Protein AF-A0A8H4AM60-F1 (afdb_monomer_lite)

Sequence (208 aa):
MDSHCHDQFKQTFQNFKKYSYTQSSLEYLIQKTSIFLLNYFKKIYLSKGVGYQDTNFKSFHYHLAALDITVSTKQLPCGYSTKKIPSLINCDLCDTLLQNQYEAEVLICGHGYHIICYNAMEGRCKYCYDYYETGIKNNVKSFINRLEKGANILTEDDIDIDEDNENENNNNNNNNDDDEVENLNLVLSEKDKIEQEFTDKLVNVLNW

Foldseek 3Di:
DDPDPPPVVCVVPPPPPPDPDDPLRVVLVVLVVLLVVLVLVVLQVVCVPVKDFDPPDPATWIQRRSVRDIDGCVPAQQCCVFPQNADPAAQSQPRHGPPDPVQKDQDSSRHMHGPVRCVVVVNDDPRSVVVVVVVVVVVVVVVVVCVVVPDPPQDPVNDPPPPPVPPPPDDPDPDDPPPPPVCVVVSVVCSVVSVVSSVVSVVCVVVD

pLDDT: mean 77.43, std 18.05, range [34.84, 97.31]

Structure (mmCIF, N/CA/C/O backbone):
data_AF-A0A8H4AM60-F1
#
_entry.id   AF-A0A8H4AM60-F1
#
loop_
_atom_site.group_PDB
_atom_site.id
_atom_site.type_symbol
_atom_site.label_atom_id
_atom_site.label_alt_id
_atom_site.label_comp_id
_atom_site.label_asym_id
_atom_site.label_entity_id
_atom_site.label_seq_id
_atom_site.pdbx_PDB_ins_code
_atom_site.Cartn_x
_atom_site.Cartn_y
_atom_site.Cartn_z
_atom_site.occupancy
_atom_site.B_iso_or_equiv
_atom_site.auth_seq_id
_atom_site.auth_comp_id
_atom_site.auth_asym_id
_atom_site.auth_atom_id
_atom_site.pdbx_PDB_model_num
ATOM 1 N N . MET A 1 1 ? 34.752 55.202 -16.017 1.00 38.97 1 MET A N 1
ATOM 2 C CA . MET A 1 1 ? 33.771 54.156 -16.370 1.00 38.97 1 MET A CA 1
ATOM 3 C C . MET A 1 1 ? 34.463 52.833 -16.101 1.00 38.97 1 MET A C 1
ATOM 5 O O . MET A 1 1 ? 35.057 52.276 -17.011 1.00 38.97 1 MET A O 1
ATOM 9 N N . ASP A 1 2 ? 34.456 52.389 -14.845 1.00 40.28 2 ASP A N 1
ATOM 10 C CA . ASP A 1 2 ? 35.127 51.151 -14.439 1.00 40.28 2 ASP A CA 1
ATOM 11 C C . ASP A 1 2 ? 34.082 50.047 -14.318 1.00 40.28 2 ASP A C 1
ATOM 13 O O . ASP A 1 2 ? 33.339 49.952 -13.346 1.00 40.28 2 ASP A O 1
ATOM 17 N N . SER A 1 3 ? 33.991 49.247 -15.375 1.00 48.34 3 SER A N 1
ATOM 18 C CA . SER A 1 3 ? 33.124 48.077 -15.472 1.00 48.34 3 SER A CA 1
ATOM 19 C C . SER A 1 3 ? 33.971 46.818 -15.305 1.00 48.34 3 SER A C 1
ATOM 21 O O . SER A 1 3 ? 34.248 46.107 -16.268 1.00 48.34 3 SER A O 1
ATOM 23 N N . HIS A 1 4 ? 34.385 46.532 -14.075 1.00 53.78 4 HIS A N 1
ATOM 24 C CA . HIS A 1 4 ? 34.767 45.172 -13.705 1.00 53.78 4 HIS A CA 1
ATOM 25 C C . HIS A 1 4 ? 34.483 44.941 -12.219 1.00 53.78 4 HIS A C 1
ATOM 27 O O . HIS A 1 4 ? 35.372 44.936 -11.374 1.00 53.78 4 HIS A O 1
ATOM 33 N N . CYS A 1 5 ? 33.203 44.754 -11.888 1.00 53.50 5 CYS A N 1
ATOM 34 C CA . CYS A 1 5 ? 32.826 44.168 -10.607 1.00 53.50 5 CYS A CA 1
ATOM 35 C C . CYS A 1 5 ? 33.224 42.686 -10.657 1.00 53.50 5 CYS A C 1
ATOM 37 O O . CYS A 1 5 ? 32.544 41.854 -11.257 1.00 53.50 5 CYS A O 1
ATOM 39 N N . HIS A 1 6 ? 34.416 42.392 -10.147 1.00 59.22 6 HIS A N 1
ATOM 40 C CA . HIS A 1 6 ? 34.923 41.041 -9.970 1.00 59.22 6 HIS A CA 1
ATOM 41 C C . HIS A 1 6 ? 34.222 40.456 -8.737 1.00 59.22 6 HIS A C 1
ATOM 43 O O . HIS A 1 6 ? 34.507 40.853 -7.609 1.00 59.22 6 HIS A O 1
ATOM 49 N N . ASP A 1 7 ? 33.243 39.577 -8.955 1.00 71.44 7 ASP A N 1
ATOM 50 C CA . ASP A 1 7 ? 32.408 39.022 -7.888 1.00 71.44 7 ASP A CA 1
ATOM 51 C C . ASP A 1 7 ? 33.183 37.958 -7.094 1.00 71.44 7 ASP A C 1
ATOM 53 O O . ASP A 1 7 ? 33.227 36.772 -7.435 1.00 71.44 7 ASP A O 1
ATOM 57 N N . GLN A 1 8 ? 33.866 38.426 -6.051 1.00 70.25 8 GLN A N 1
ATOM 58 C CA . GLN A 1 8 ? 34.764 37.649 -5.200 1.00 70.25 8 GLN A CA 1
ATOM 59 C C . GLN A 1 8 ? 34.044 36.483 -4.503 1.00 70.25 8 GLN A C 1
ATOM 61 O O . GLN A 1 8 ? 34.645 35.431 -4.297 1.00 70.25 8 GLN A O 1
ATOM 66 N N . PHE A 1 9 ? 32.737 36.621 -4.248 1.00 69.00 9 PHE A N 1
ATOM 67 C CA . PHE A 1 9 ? 31.889 35.561 -3.705 1.00 69.00 9 PHE A CA 1
ATOM 68 C C . PHE A 1 9 ? 31.827 34.359 -4.655 1.00 69.00 9 PHE A C 1
ATOM 70 O O . PHE A 1 9 ? 32.066 33.220 -4.255 1.00 69.00 9 PHE A O 1
ATOM 77 N N . LYS A 1 10 ? 31.593 34.605 -5.949 1.00 67.38 10 LYS A N 1
ATOM 78 C CA . LYS A 1 10 ? 31.498 33.546 -6.961 1.00 67.38 10 LYS A CA 1
ATOM 79 C C . LYS A 1 10 ? 32.805 32.764 -7.092 1.00 67.38 10 LYS A C 1
ATOM 81 O O . LYS A 1 10 ? 32.764 31.549 -7.242 1.00 67.38 10 LYS A O 1
ATOM 86 N N . GLN A 1 11 ? 33.951 33.432 -6.969 1.00 67.25 11 GLN A N 1
ATOM 87 C CA . GLN A 1 11 ? 35.267 32.791 -7.062 1.00 67.25 11 GLN A CA 1
ATOM 88 C C . GLN A 1 11 ? 35.615 31.943 -5.833 1.00 67.25 11 GLN A C 1
ATOM 90 O O . GLN A 1 11 ? 36.263 30.913 -5.982 1.00 67.25 11 GLN A O 1
ATOM 95 N N . THR A 1 12 ? 35.165 32.326 -4.633 1.00 70.19 12 THR A N 1
ATOM 96 C CA . THR A 1 12 ? 35.404 31.542 -3.407 1.00 70.19 12 THR A CA 1
ATOM 97 C C . THR A 1 12 ? 34.643 30.213 -3.402 1.00 70.19 12 THR A C 1
ATOM 99 O O . THR A 1 12 ? 35.147 29.226 -2.871 1.00 70.19 12 THR A O 1
ATOM 102 N N . PHE A 1 13 ? 33.453 30.163 -4.013 1.00 65.75 13 PHE A N 1
ATOM 103 C CA . PHE A 1 13 ? 32.609 28.959 -4.044 1.00 65.75 13 PHE A CA 1
ATOM 104 C C . PHE A 1 13 ? 32.638 28.200 -5.380 1.00 65.75 13 PHE A C 1
ATOM 106 O O . PHE A 1 13 ? 32.211 27.045 -5.430 1.00 65.75 13 PHE A O 1
ATOM 113 N N . GLN A 1 14 ? 33.177 28.790 -6.455 1.00 61.91 14 GLN A N 1
ATOM 114 C CA . GLN A 1 14 ? 33.513 28.072 -7.687 1.00 61.91 14 GLN A CA 1
ATOM 115 C C . GLN A 1 14 ? 34.757 27.209 -7.470 1.00 61.91 14 GLN A C 1
ATOM 117 O O . GLN A 1 14 ? 35.840 27.466 -7.988 1.00 61.91 14 GLN A O 1
ATOM 122 N N . ASN A 1 15 ? 34.583 26.111 -6.741 1.00 61.28 15 ASN A N 1
ATOM 123 C CA . ASN A 1 15 ? 35.465 24.973 -6.901 1.00 61.28 15 ASN A CA 1
ATOM 124 C C . ASN A 1 15 ? 35.256 24.439 -8.322 1.00 61.28 15 ASN A C 1
ATOM 126 O O . ASN A 1 15 ? 34.323 23.675 -8.570 1.00 61.28 15 ASN A O 1
ATOM 130 N N . PHE A 1 16 ? 36.121 24.830 -9.261 1.00 59.22 16 PHE A N 1
ATOM 131 C CA . PHE A 1 16 ? 36.243 24.191 -10.572 1.00 59.22 16 PHE A CA 1
ATOM 132 C C . PHE A 1 16 ? 36.838 22.786 -10.398 1.00 59.22 16 PHE A C 1
ATOM 134 O O . PHE A 1 16 ? 37.911 22.473 -10.912 1.00 59.22 16 PHE A O 1
ATOM 141 N N . LYS A 1 17 ? 36.168 21.917 -9.632 1.00 62.81 17 LYS A N 1
ATOM 142 C CA . LYS A 1 17 ? 36.452 20.489 -9.682 1.00 62.81 17 LYS A CA 1
ATOM 143 C C . LYS A 1 17 ? 36.062 20.054 -11.085 1.00 62.81 17 LYS A C 1
ATOM 145 O O . LYS A 1 17 ? 34.891 20.109 -11.454 1.00 62.81 17 LYS A O 1
ATOM 150 N N . LYS A 1 18 ? 37.066 19.703 -11.888 1.00 65.88 18 LYS A N 1
ATOM 151 C CA . LYS A 1 18 ? 36.858 19.099 -13.199 1.00 65.88 18 LYS A CA 1
ATOM 152 C C . LYS A 1 18 ? 35.961 17.886 -12.970 1.00 65.88 18 LYS A C 1
ATOM 154 O O . LYS A 1 18 ? 36.343 16.988 -12.226 1.00 65.88 18 LYS A O 1
ATOM 159 N N . TYR A 1 19 ? 34.748 17.927 -13.514 1.00 70.06 19 TYR A N 1
ATOM 160 C CA . TYR A 1 19 ? 33.802 16.830 -13.376 1.00 70.06 19 TYR A CA 1
ATOM 161 C C . TYR A 1 19 ? 34.476 15.556 -13.894 1.00 70.06 19 TYR A C 1
ATOM 163 O O . TYR A 1 19 ? 34.998 15.554 -15.010 1.00 70.06 19 TYR A O 1
ATOM 171 N N . SER A 1 20 ? 34.552 14.521 -13.055 1.00 76.19 20 SER A N 1
ATOM 172 C CA . SER A 1 20 ? 35.412 13.356 -13.309 1.00 76.19 20 SER A CA 1
ATOM 173 C C . SER A 1 20 ? 34.972 12.527 -14.518 1.00 76.19 20 SER A C 1
ATOM 175 O O . SER A 1 20 ? 35.762 11.749 -15.046 1.00 76.19 20 SER A O 1
ATOM 177 N N . TYR A 1 21 ? 33.734 12.708 -14.983 1.00 78.69 21 TYR A N 1
ATOM 178 C CA . TYR A 1 21 ? 33.174 11.956 -16.097 1.00 78.69 21 TYR A CA 1
ATOM 179 C C . TYR A 1 21 ? 33.261 12.726 -17.410 1.00 78.69 21 TYR A C 1
ATOM 181 O O . TYR A 1 21 ? 32.952 13.916 -17.498 1.00 78.69 21 TYR A O 1
ATOM 189 N N . THR A 1 22 ? 33.630 12.002 -18.463 1.00 84.62 22 THR A N 1
ATOM 190 C CA . THR A 1 22 ? 33.477 12.488 -19.835 1.00 84.62 22 THR A CA 1
ATOM 191 C C . THR A 1 22 ? 32.015 12.382 -20.275 1.00 84.62 22 THR A C 1
ATOM 193 O O . THR A 1 22 ? 31.242 11.619 -19.696 1.00 84.62 22 THR A O 1
ATOM 196 N N . GLN A 1 23 ? 31.644 13.096 -21.339 1.00 83.56 23 GLN A N 1
ATOM 197 C CA . GLN A 1 23 ? 30.322 12.973 -21.964 1.00 83.56 23 GLN A CA 1
ATOM 198 C C . GLN A 1 23 ? 29.991 11.511 -22.319 1.00 83.56 23 GLN A C 1
ATOM 200 O O . GLN A 1 23 ? 28.917 11.021 -21.989 1.00 83.56 23 GLN A O 1
ATOM 205 N N . SER A 1 24 ? 30.945 10.782 -22.904 1.00 82.44 24 SER A N 1
ATOM 206 C CA . SER A 1 24 ? 30.770 9.366 -23.248 1.00 82.44 24 SER A CA 1
ATOM 207 C C . SER A 1 24 ? 30.555 8.480 -22.019 1.00 82.44 24 SER A C 1
ATOM 209 O O . SER A 1 24 ? 29.767 7.539 -22.071 1.00 82.44 24 SER A O 1
ATOM 211 N N . SER A 1 25 ? 31.241 8.777 -20.912 1.00 84.44 25 SER A N 1
ATOM 212 C CA . SER A 1 25 ? 31.072 8.064 -19.640 1.00 84.44 25 SER A CA 1
ATOM 213 C C . SER A 1 25 ? 29.690 8.321 -19.037 1.00 84.44 25 SER A C 1
ATOM 215 O O . SER A 1 25 ? 29.055 7.396 -18.541 1.00 84.44 25 SER A O 1
ATOM 217 N N . LEU A 1 26 ? 29.206 9.563 -19.118 1.00 86.94 26 LEU A N 1
ATOM 218 C CA . LEU A 1 26 ? 27.854 9.926 -18.698 1.00 86.94 26 LEU A CA 1
ATOM 219 C C . LEU A 1 26 ? 26.786 9.215 -19.528 1.00 86.94 26 LEU A C 1
ATOM 221 O O . LEU A 1 26 ? 25.867 8.640 -18.958 1.00 86.94 26 LEU A O 1
ATOM 225 N N . GLU A 1 27 ? 26.915 9.216 -20.855 1.00 87.88 27 GLU A N 1
ATOM 226 C CA . GLU A 1 27 ? 25.988 8.519 -21.757 1.00 87.88 27 GLU A CA 1
ATOM 227 C C . GLU A 1 27 ? 25.889 7.031 -21.425 1.00 87.88 27 GLU A C 1
ATOM 229 O O . GLU A 1 27 ? 24.789 6.496 -21.298 1.00 87.88 27 GLU A O 1
ATOM 234 N N . TYR A 1 28 ? 27.034 6.384 -21.206 1.00 87.12 28 TYR A N 1
ATOM 235 C CA . TYR A 1 28 ? 27.090 4.989 -20.782 1.00 87.12 28 TYR A CA 1
ATOM 236 C C . TYR A 1 28 ? 26.361 4.761 -19.448 1.00 87.12 28 TYR A C 1
ATOM 238 O O . TYR A 1 28 ? 25.537 3.852 -19.341 1.00 87.12 28 TYR A O 1
ATOM 246 N N . LEU A 1 29 ? 26.617 5.596 -18.433 1.00 88.75 29 LEU A N 1
ATOM 247 C CA . LEU A 1 29 ? 25.958 5.478 -17.128 1.00 88.75 29 LEU A CA 1
ATOM 248 C C . LEU A 1 29 ? 24.446 5.698 -17.231 1.00 88.75 29 LEU A C 1
ATOM 250 O O . LEU A 1 29 ? 23.678 4.969 -16.600 1.00 88.75 29 LEU A O 1
ATOM 254 N N . ILE A 1 30 ? 24.011 6.661 -18.046 1.00 90.06 30 ILE A N 1
ATOM 255 C CA . ILE A 1 30 ? 22.595 6.936 -18.307 1.00 90.06 30 ILE A CA 1
ATOM 256 C C . ILE A 1 30 ? 21.936 5.717 -18.950 1.00 90.06 30 ILE A C 1
ATOM 258 O O . ILE A 1 30 ? 20.897 5.268 -18.463 1.00 90.06 30 ILE A O 1
ATOM 262 N N . GLN A 1 31 ? 22.536 5.147 -19.998 1.00 89.25 31 GLN A N 1
ATOM 263 C CA . GLN A 1 31 ? 21.998 3.964 -20.676 1.00 89.25 31 GLN A CA 1
ATOM 264 C C . GLN A 1 31 ? 21.919 2.774 -19.717 1.00 89.25 31 GLN A C 1
ATOM 266 O O . GLN A 1 31 ? 20.854 2.177 -19.559 1.00 89.25 31 GLN A O 1
ATOM 271 N N . LYS A 1 32 ? 23.001 2.484 -18.989 1.00 89.69 32 LYS A N 1
ATOM 272 C CA . LYS A 1 32 ? 23.054 1.381 -18.022 1.00 89.69 32 LYS A CA 1
ATOM 273 C C . LYS A 1 32 ? 22.009 1.530 -16.912 1.00 89.69 32 LYS A C 1
ATOM 275 O O . LYS A 1 32 ? 21.291 0.579 -16.603 1.00 89.69 32 LYS A O 1
ATOM 280 N N . THR A 1 33 ? 21.872 2.733 -16.358 1.00 92.69 33 THR A N 1
ATOM 281 C CA . THR A 1 33 ? 20.851 3.039 -15.343 1.00 92.69 33 THR A CA 1
ATOM 282 C C . THR A 1 33 ? 19.445 2.899 -15.919 1.00 92.69 33 THR A C 1
ATOM 284 O O . THR A 1 33 ? 18.567 2.327 -15.278 1.00 92.69 33 THR A O 1
ATOM 287 N N . SER A 1 34 ? 19.227 3.351 -17.154 1.00 92.56 34 SER A N 1
ATOM 288 C CA . SER A 1 34 ? 17.927 3.238 -17.818 1.00 92.56 34 SER A CA 1
ATOM 289 C C . SER A 1 34 ? 17.536 1.777 -18.045 1.00 92.56 34 SER A C 1
ATOM 291 O O . SER A 1 34 ? 16.415 1.390 -17.734 1.00 92.56 34 SER A O 1
ATOM 293 N N . ILE A 1 35 ? 18.467 0.938 -18.507 1.00 90.94 35 ILE A N 1
ATOM 294 C CA . ILE A 1 35 ? 18.269 -0.511 -18.661 1.00 90.94 35 ILE A CA 1
ATOM 295 C C . ILE A 1 35 ? 17.890 -1.158 -17.323 1.00 90.94 35 ILE A C 1
ATOM 297 O O . ILE A 1 35 ? 16.960 -1.969 -17.279 1.00 90.94 35 ILE A O 1
ATOM 301 N N . PHE A 1 36 ? 18.590 -0.805 -16.239 1.00 93.31 36 PHE A N 1
ATOM 302 C CA . PHE A 1 36 ? 18.275 -1.285 -14.894 1.00 93.31 36 PHE A CA 1
ATOM 303 C C . PHE A 1 36 ? 16.850 -0.898 -14.478 1.00 93.31 36 PHE A C 1
ATOM 305 O O . PHE A 1 36 ? 16.067 -1.772 -14.103 1.00 93.31 36 PHE A O 1
ATOM 312 N N . LEU A 1 37 ? 16.490 0.383 -14.606 1.00 93.62 37 LEU A N 1
ATOM 313 C CA . LEU A 1 37 ? 15.162 0.884 -14.246 1.00 93.62 37 LEU A CA 1
ATOM 314 C C . LEU A 1 37 ? 14.063 0.210 -15.074 1.00 93.62 37 LEU A C 1
ATOM 316 O O . LEU A 1 37 ? 13.060 -0.227 -14.515 1.00 93.62 37 LEU A O 1
ATOM 320 N N . LEU A 1 38 ? 14.266 0.061 -16.386 1.00 92.12 38 LEU A N 1
ATOM 321 C CA . LEU A 1 38 ? 13.324 -0.624 -17.271 1.00 92.12 38 LEU A CA 1
ATOM 322 C C . LEU A 1 38 ? 13.098 -2.075 -16.831 1.00 92.12 38 LEU A C 1
ATOM 324 O O . LEU A 1 38 ? 11.957 -2.503 -16.679 1.00 92.12 38 LEU A O 1
ATOM 328 N N . ASN A 1 39 ? 14.166 -2.829 -16.562 1.00 89.94 39 ASN A N 1
ATOM 329 C CA . ASN A 1 39 ? 14.043 -4.193 -16.044 1.00 89.94 39 ASN A CA 1
ATOM 330 C C . ASN A 1 39 ? 13.289 -4.245 -14.712 1.00 89.94 39 ASN A C 1
ATOM 332 O O . ASN A 1 39 ? 12.428 -5.103 -14.517 1.00 89.94 39 ASN A O 1
ATOM 336 N N . TYR A 1 40 ? 13.628 -3.336 -13.801 1.00 90.25 40 TYR A N 1
ATOM 337 C CA . TYR A 1 40 ? 13.052 -3.283 -12.468 1.00 90.25 40 TYR A CA 1
ATOM 338 C C . TYR A 1 40 ? 11.545 -2.996 -12.518 1.00 90.25 40 TYR A C 1
ATOM 340 O O . TYR A 1 40 ? 10.750 -3.754 -11.963 1.00 90.25 40 TYR A O 1
ATOM 348 N N . PHE A 1 41 ? 11.125 -1.972 -13.265 1.00 90.44 41 PHE A N 1
ATOM 349 C CA . PHE A 1 41 ? 9.707 -1.651 -13.428 1.00 90.44 41 PHE A CA 1
ATOM 350 C C . PHE A 1 41 ? 8.943 -2.715 -14.217 1.00 90.44 41 PHE A C 1
ATOM 352 O O . PHE A 1 41 ? 7.800 -3.009 -13.871 1.00 90.44 41 PHE A O 1
ATOM 359 N N . LYS A 1 42 ? 9.574 -3.366 -15.204 1.00 89.38 42 LYS A N 1
ATOM 360 C CA . LYS A 1 42 ? 8.981 -4.528 -15.878 1.00 89.38 42 LYS A CA 1
ATOM 361 C C . LYS A 1 42 ? 8.693 -5.657 -14.892 1.00 89.38 42 LYS A C 1
ATOM 363 O O . LYS A 1 42 ? 7.609 -6.233 -14.931 1.00 89.38 42 LYS A O 1
ATOM 368 N N . LYS A 1 43 ? 9.638 -5.965 -13.995 1.00 90.06 43 LYS A N 1
ATOM 369 C CA . LYS A 1 43 ? 9.442 -6.975 -12.944 1.00 90.06 43 LYS A CA 1
ATOM 370 C C . LYS A 1 43 ? 8.265 -6.594 -12.043 1.00 90.06 43 LYS A C 1
ATOM 372 O O . LYS A 1 43 ? 7.386 -7.420 -11.835 1.00 90.06 43 LYS A O 1
ATOM 377 N N . ILE A 1 44 ? 8.197 -5.338 -11.593 1.00 89.12 44 ILE A N 1
ATOM 378 C CA . ILE A 1 44 ? 7.067 -4.827 -10.797 1.00 89.12 44 ILE A CA 1
ATOM 379 C C . ILE A 1 44 ? 5.735 -5.020 -11.525 1.00 89.12 44 ILE A C 1
ATOM 381 O O . ILE A 1 44 ? 4.783 -5.532 -10.938 1.00 89.12 44 ILE A O 1
ATOM 385 N N . TYR A 1 45 ? 5.673 -4.638 -12.799 1.00 87.31 45 TYR A N 1
ATOM 386 C CA . TYR A 1 45 ? 4.457 -4.730 -13.597 1.00 87.31 45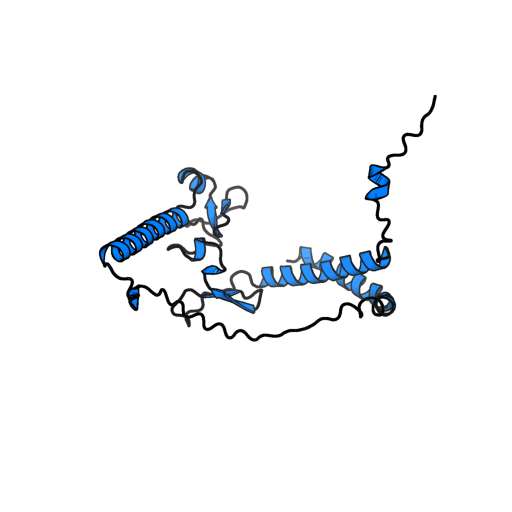 TYR A CA 1
ATOM 387 C C . TYR A 1 45 ? 3.986 -6.179 -13.782 1.00 87.31 45 TYR A C 1
ATOM 389 O O . TYR A 1 45 ? 2.822 -6.486 -13.530 1.00 87.31 45 TYR A O 1
ATOM 397 N N . LEU A 1 46 ? 4.897 -7.088 -14.147 1.00 88.06 46 LEU A N 1
ATOM 398 C CA . LEU A 1 46 ? 4.585 -8.510 -14.326 1.00 88.06 46 LEU A CA 1
ATOM 399 C C . LEU A 1 46 ? 4.201 -9.208 -13.012 1.00 88.06 46 LEU A C 1
ATOM 401 O O . LEU A 1 46 ? 3.449 -10.177 -13.032 1.00 88.06 46 LEU A O 1
ATOM 405 N N . SER A 1 47 ? 4.684 -8.715 -11.870 1.00 87.88 47 SER A N 1
ATOM 406 C CA . SER A 1 47 ? 4.343 -9.228 -10.538 1.00 87.88 47 SER A CA 1
ATOM 407 C C . SER A 1 47 ? 3.045 -8.642 -9.957 1.00 87.88 47 SER A C 1
ATOM 409 O O . SER A 1 47 ? 2.719 -8.908 -8.796 1.00 87.88 47 SER A O 1
ATOM 411 N N . LYS A 1 48 ? 2.284 -7.844 -10.720 1.00 82.12 48 LYS A N 1
ATOM 412 C CA . LYS A 1 48 ? 1.025 -7.248 -10.251 1.00 82.12 48 LYS A CA 1
ATOM 413 C C . LYS A 1 48 ? 0.029 -8.332 -9.824 1.00 82.12 48 LYS A C 1
ATOM 415 O O . LYS A 1 48 ? -0.295 -9.232 -10.589 1.00 82.12 48 LYS A O 1
ATOM 420 N N . GLY A 1 49 ? -0.478 -8.222 -8.595 1.00 78.50 49 GLY A N 1
ATOM 421 C CA . GLY A 1 49 ? -1.443 -9.173 -8.028 1.00 78.50 49 GLY A CA 1
ATOM 422 C C . GLY A 1 49 ? -0.854 -10.524 -7.601 1.00 78.50 49 GLY A C 1
ATOM 423 O O . GLY A 1 49 ? -1.610 -11.384 -7.169 1.00 78.50 49 GLY A O 1
ATOM 424 N N . VAL A 1 50 ? 0.468 -10.712 -7.703 1.00 83.81 50 VAL A N 1
ATOM 425 C CA . VAL A 1 50 ? 1.158 -11.948 -7.284 1.00 83.81 50 VAL A CA 1
ATOM 426 C C . VAL A 1 50 ? 1.559 -11.907 -5.805 1.00 83.81 50 VAL A C 1
ATOM 428 O O . VAL A 1 50 ? 1.733 -12.949 -5.179 1.00 83.81 50 VAL A O 1
ATOM 431 N N . GLY A 1 51 ? 1.701 -10.708 -5.231 1.00 82.75 51 GLY A N 1
ATOM 432 C CA . GLY A 1 51 ? 1.962 -10.551 -3.801 1.00 82.75 51 GLY A CA 1
ATOM 433 C C . GLY A 1 51 ? 0.822 -11.116 -2.954 1.00 82.75 51 GLY A C 1
ATOM 434 O O . GLY A 1 51 ? -0.348 -11.010 -3.322 1.00 82.75 51 GLY A O 1
ATOM 435 N N . TYR A 1 52 ? 1.169 -11.710 -1.818 1.00 83.12 52 TYR A N 1
ATOM 436 C CA . TYR A 1 52 ? 0.212 -12.359 -0.928 1.00 83.12 52 TYR A CA 1
ATOM 437 C C . TYR A 1 52 ? 0.537 -12.066 0.535 1.00 83.12 52 TYR A C 1
ATOM 439 O O . TYR A 1 52 ? 1.674 -11.749 0.889 1.00 83.12 52 TYR A O 1
ATOM 447 N N . GLN A 1 53 ? -0.483 -12.169 1.383 1.00 83.44 53 GLN A N 1
ATOM 448 C CA . GLN A 1 53 ? -0.297 -12.143 2.825 1.00 83.44 53 GLN A CA 1
ATOM 449 C C . GLN A 1 53 ? 0.264 -13.495 3.276 1.00 83.44 53 GLN A C 1
ATOM 451 O O . GLN A 1 53 ? -0.348 -14.534 3.024 1.00 83.44 53 GLN A O 1
ATOM 456 N N . ASP A 1 54 ? 1.413 -13.483 3.942 1.00 78.88 54 ASP A N 1
ATOM 457 C CA . ASP A 1 54 ? 2.007 -14.684 4.516 1.00 78.88 54 ASP A CA 1
ATOM 458 C C . ASP A 1 54 ? 1.256 -15.066 5.799 1.00 78.88 54 ASP A C 1
ATOM 460 O O . ASP A 1 54 ? 1.207 -14.306 6.768 1.00 78.88 54 ASP A O 1
ATOM 464 N N . THR A 1 55 ? 0.638 -16.246 5.794 1.00 73.88 55 THR A N 1
ATOM 465 C CA . THR A 1 55 ? -0.152 -16.765 6.918 1.00 73.88 55 THR A CA 1
ATOM 466 C C . THR A 1 55 ? 0.685 -17.516 7.952 1.00 73.88 55 THR A C 1
ATOM 468 O O . THR A 1 55 ? 0.134 -17.982 8.946 1.00 73.88 55 THR A O 1
ATOM 471 N N . ASN A 1 56 ? 1.991 -17.686 7.722 1.00 71.06 56 ASN A N 1
ATOM 472 C CA . ASN A 1 56 ? 2.871 -18.400 8.649 1.00 71.06 56 ASN A CA 1
ATOM 473 C C . ASN A 1 56 ? 3.229 -17.570 9.891 1.00 71.06 56 ASN A C 1
ATOM 475 O O . ASN A 1 56 ? 3.631 -18.131 10.910 1.00 71.06 56 ASN A O 1
ATOM 479 N N . PHE A 1 57 ? 3.060 -16.249 9.830 1.00 60.97 57 PHE A N 1
ATOM 480 C CA . PHE A 1 57 ? 3.297 -15.346 10.950 1.00 60.97 57 PHE A CA 1
ATOM 481 C C . PHE A 1 57 ? 1.995 -15.081 11.718 1.00 60.97 57 PHE A C 1
ATOM 483 O O . PHE A 1 57 ? 0.927 -14.927 11.126 1.00 60.97 57 PHE A O 1
ATOM 490 N N . LYS A 1 58 ? 2.076 -14.997 13.057 1.00 57.97 58 LYS A N 1
ATOM 491 C CA . LYS A 1 58 ? 0.945 -14.535 13.893 1.00 57.97 58 LYS A CA 1
ATOM 492 C C . LYS A 1 58 ? 0.562 -13.083 13.575 1.00 57.97 58 LYS A C 1
ATOM 494 O O . LYS A 1 58 ? -0.592 -12.707 13.763 1.00 57.97 58 LYS A O 1
ATOM 499 N N . SER A 1 59 ? 1.528 -12.295 13.106 1.00 64.38 59 SER A N 1
ATOM 500 C CA . SER A 1 59 ? 1.380 -10.916 12.650 1.00 64.38 59 SER A CA 1
ATOM 501 C C . SER A 1 59 ? 1.244 -10.841 11.124 1.00 64.38 59 SER A C 1
ATOM 503 O O . SER A 1 59 ? 1.693 -11.717 10.386 1.00 64.38 59 SER A O 1
ATOM 505 N N . PHE A 1 60 ? 0.607 -9.775 10.639 1.00 75.12 60 PHE A N 1
ATOM 506 C CA . PHE A 1 60 ? 0.338 -9.548 9.219 1.00 75.12 60 PHE A CA 1
ATOM 507 C C . PHE A 1 60 ? 1.645 -9.281 8.442 1.00 75.12 60 PHE A C 1
ATOM 509 O O . PHE A 1 60 ? 2.145 -8.157 8.426 1.00 75.12 60 PHE A O 1
ATOM 516 N N . HIS A 1 61 ? 2.192 -10.309 7.792 1.00 87.38 61 HIS A N 1
ATOM 517 C CA . HIS A 1 61 ? 3.338 -10.208 6.883 1.00 87.38 61 HIS A CA 1
ATOM 518 C C . HIS A 1 61 ? 2.891 -10.298 5.422 1.00 87.38 61 HIS A C 1
ATOM 520 O O . HIS A 1 61 ? 1.902 -10.960 5.108 1.00 87.38 61 HIS A O 1
ATOM 526 N N . TYR A 1 62 ? 3.617 -9.642 4.518 1.00 88.19 62 TYR A N 1
ATOM 527 C CA . TYR A 1 62 ? 3.305 -9.612 3.089 1.00 88.19 62 TYR A CA 1
ATOM 528 C C . TYR A 1 62 ? 4.537 -9.916 2.247 1.00 88.19 62 TYR A C 1
ATOM 530 O O . TYR A 1 62 ? 5.584 -9.290 2.410 1.00 88.19 62 TYR A O 1
ATOM 538 N N . HIS A 1 63 ? 4.387 -10.843 1.304 1.00 90.69 63 HIS A N 1
ATOM 539 C CA . HIS A 1 63 ? 5.410 -11.151 0.318 1.00 90.69 63 HIS A CA 1
ATOM 540 C C . HIS A 1 63 ? 5.285 -10.224 -0.900 1.00 90.69 63 HIS A C 1
ATOM 542 O O . HIS A 1 63 ? 4.278 -10.225 -1.616 1.00 90.69 63 HIS A O 1
ATOM 548 N N . LEU A 1 64 ? 6.331 -9.441 -1.156 1.00 90.12 64 LEU A N 1
ATOM 549 C CA . LEU A 1 64 ? 6.441 -8.524 -2.285 1.00 90.12 64 LEU A CA 1
ATOM 550 C C . LEU A 1 64 ? 7.138 -9.226 -3.458 1.00 90.12 64 LEU A C 1
ATOM 552 O O . LEU A 1 64 ? 8.346 -9.098 -3.635 1.00 90.12 64 LEU A O 1
ATOM 556 N N . ALA A 1 65 ? 6.370 -9.924 -4.299 1.00 88.25 65 ALA A N 1
ATOM 557 C CA . ALA A 1 65 ? 6.889 -10.757 -5.397 1.00 88.25 65 ALA A CA 1
ATOM 558 C C . ALA A 1 65 ? 7.865 -10.038 -6.355 1.00 88.25 65 ALA A C 1
ATOM 560 O O . ALA A 1 65 ? 8.824 -10.627 -6.852 1.00 88.25 65 ALA A O 1
ATOM 561 N N . ALA A 1 66 ? 7.662 -8.739 -6.597 1.00 87.81 66 ALA A N 1
ATOM 562 C CA . ALA A 1 66 ? 8.564 -7.949 -7.436 1.00 87.81 66 ALA A CA 1
ATOM 563 C C . ALA A 1 66 ? 9.965 -7.788 -6.821 1.00 87.81 66 ALA A C 1
ATOM 565 O O . ALA A 1 66 ? 10.960 -7.684 -7.536 1.00 87.81 66 ALA A O 1
ATOM 566 N N . LEU A 1 67 ? 10.049 -7.771 -5.495 1.00 88.69 67 LEU A N 1
ATOM 567 C CA . LEU A 1 67 ? 11.281 -7.569 -4.739 1.00 88.69 67 LEU A CA 1
ATOM 568 C C . LEU A 1 67 ? 11.839 -8.874 -4.177 1.00 88.69 67 LEU A C 1
ATOM 570 O O . LEU A 1 67 ? 13.016 -8.911 -3.847 1.00 88.69 67 LEU A O 1
ATOM 574 N N . ASP A 1 68 ? 11.023 -9.929 -4.145 1.00 89.19 68 ASP A N 1
ATOM 575 C CA . ASP A 1 68 ? 11.341 -11.211 -3.515 1.00 89.19 68 ASP A CA 1
ATOM 576 C C . ASP A 1 68 ? 11.717 -11.049 -2.032 1.00 89.19 68 ASP A C 1
ATOM 578 O O . ASP A 1 68 ? 12.683 -11.617 -1.533 1.00 89.19 68 ASP A O 1
ATOM 582 N N . ILE A 1 69 ? 10.954 -10.207 -1.327 1.00 90.75 69 ILE A N 1
ATOM 583 C CA . ILE A 1 69 ? 11.116 -9.959 0.110 1.00 90.75 69 ILE A CA 1
ATOM 584 C C . ILE A 1 69 ? 9.778 -10.112 0.823 1.00 90.75 69 ILE A C 1
ATOM 586 O O . ILE A 1 69 ? 8.725 -9.812 0.256 1.00 90.75 69 ILE A O 1
ATOM 590 N N . THR A 1 70 ? 9.828 -10.527 2.083 1.00 91.31 70 THR A N 1
ATOM 591 C CA . THR A 1 70 ? 8.676 -10.520 2.987 1.00 91.31 70 THR A CA 1
ATOM 592 C C . THR A 1 70 ? 8.848 -9.384 3.984 1.00 91.31 70 THR A C 1
ATOM 594 O O . THR A 1 70 ? 9.921 -9.230 4.560 1.00 91.31 70 THR A O 1
ATOM 597 N N . VAL A 1 71 ? 7.807 -8.574 4.156 1.00 89.94 71 VAL A N 1
ATOM 598 C CA . VAL A 1 71 ? 7.815 -7.391 5.027 1.00 89.94 71 VAL A CA 1
ATOM 599 C C . VAL A 1 71 ? 6.661 -7.437 6.018 1.00 89.94 71 VAL A C 1
ATOM 601 O O . VAL A 1 71 ? 5.604 -8.002 5.720 1.00 89.94 71 VAL A O 1
ATOM 604 N N . SER A 1 72 ? 6.841 -6.821 7.184 1.00 89.69 72 SER A N 1
ATOM 605 C CA . SER A 1 72 ? 5.757 -6.636 8.151 1.00 89.69 72 SER A CA 1
ATOM 606 C C . SER A 1 72 ? 4.882 -5.434 7.771 1.00 89.69 72 SER A C 1
ATOM 608 O O . SER A 1 72 ? 5.293 -4.546 7.016 1.00 89.69 72 SER A O 1
ATOM 610 N N . THR A 1 73 ? 3.665 -5.347 8.316 1.00 85.44 73 THR A N 1
ATOM 611 C CA . THR A 1 73 ? 2.774 -4.186 8.102 1.00 85.44 73 THR A CA 1
ATOM 612 C C . THR A 1 73 ? 3.373 -2.851 8.536 1.00 85.44 73 THR A C 1
ATOM 614 O O . THR A 1 73 ? 2.962 -1.815 8.018 1.00 85.44 73 THR A O 1
ATOM 617 N N . LYS A 1 74 ? 4.369 -2.843 9.433 1.00 87.44 74 LYS A N 1
ATOM 618 C CA . LYS A 1 74 ? 5.075 -1.624 9.872 1.00 87.44 74 LYS A CA 1
ATOM 619 C C . LYS A 1 74 ? 5.861 -0.964 8.735 1.00 87.44 74 LYS A C 1
ATOM 621 O O . LYS A 1 74 ? 6.102 0.239 8.776 1.00 87.44 74 LYS A O 1
ATOM 626 N N . GLN A 1 75 ? 6.242 -1.745 7.725 1.00 90.25 75 GLN A N 1
ATOM 627 C CA . GLN A 1 75 ? 6.982 -1.292 6.546 1.00 90.25 75 GLN A CA 1
ATOM 628 C C . GLN A 1 75 ? 6.052 -0.953 5.368 1.00 90.25 75 GLN A C 1
ATOM 630 O O . GLN A 1 75 ? 6.517 -0.505 4.320 1.00 90.25 75 GLN A O 1
ATOM 635 N N . LEU A 1 76 ? 4.742 -1.170 5.520 1.00 90.44 76 LEU A N 1
ATOM 636 C CA . LEU A 1 76 ? 3.738 -0.920 4.493 1.00 90.44 76 LEU A CA 1
ATOM 637 C C . LEU A 1 76 ? 2.985 0.394 4.741 1.00 90.44 76 LEU A C 1
ATOM 639 O O . LEU A 1 76 ? 2.979 0.926 5.854 1.00 90.44 76 LEU A O 1
ATOM 643 N N . PRO A 1 77 ? 2.294 0.923 3.715 1.00 93.31 77 PRO A N 1
ATOM 644 C CA . PRO A 1 77 ? 1.343 2.007 3.906 1.00 93.31 77 PRO A CA 1
ATOM 645 C C . PRO A 1 77 ? 0.332 1.692 5.014 1.00 93.31 77 PRO A C 1
ATOM 647 O O . PRO A 1 77 ? -0.152 0.566 5.128 1.00 93.31 77 PRO A O 1
ATOM 650 N N . CYS A 1 78 ? -0.050 2.713 5.788 1.00 92.81 78 CYS A N 1
ATOM 651 C CA . CYS A 1 78 ? -0.909 2.558 6.968 1.00 92.81 78 CYS A CA 1
ATOM 652 C C . CYS A 1 78 ? -2.211 1.781 6.704 1.00 92.81 78 CYS A C 1
ATOM 654 O O . CYS A 1 78 ? -2.699 1.102 7.605 1.00 92.81 78 CYS A O 1
ATOM 656 N N . GLY A 1 79 ? -2.766 1.837 5.489 1.00 93.50 79 GLY A N 1
ATOM 657 C CA . GLY A 1 79 ? -3.984 1.121 5.122 1.00 93.50 79 GLY A CA 1
ATOM 658 C C . GLY A 1 79 ? -3.902 -0.387 5.364 1.00 93.50 79 GLY A C 1
ATOM 659 O O . GLY A 1 79 ? -4.899 -0.978 5.779 1.00 93.50 79 GLY A O 1
ATOM 660 N N . TYR A 1 80 ? -2.715 -0.985 5.219 1.00 91.56 80 TYR A N 1
ATOM 661 C CA . TYR A 1 80 ? -2.464 -2.412 5.465 1.00 91.56 80 TYR A CA 1
ATOM 662 C C . TYR A 1 80 ? -2.517 -2.807 6.949 1.00 91.56 80 TYR A C 1
ATOM 664 O O . TYR A 1 80 ? -2.646 -3.989 7.255 1.00 91.56 80 TYR A O 1
ATOM 672 N N . SER A 1 81 ? -2.465 -1.835 7.864 1.00 89.56 81 SER A N 1
ATOM 673 C CA . SER A 1 81 ? -2.645 -2.040 9.309 1.00 89.56 81 SER A CA 1
ATOM 674 C C . SER A 1 81 ? -4.089 -1.803 9.766 1.00 89.56 81 SER A C 1
ATOM 676 O O . SER A 1 81 ? -4.413 -1.985 10.939 1.00 89.56 81 SER A O 1
ATOM 678 N N . THR A 1 82 ? -4.972 -1.357 8.866 1.00 91.50 82 THR A N 1
ATOM 679 C CA . THR A 1 82 ? -6.374 -1.078 9.198 1.00 91.50 82 THR A CA 1
ATOM 680 C C . THR A 1 82 ? -7.258 -2.313 9.022 1.00 91.50 82 THR A C 1
ATOM 682 O O . THR A 1 82 ? -6.872 -3.309 8.419 1.00 91.50 82 THR A O 1
ATOM 685 N N . LYS A 1 83 ? -8.502 -2.236 9.509 1.00 89.31 83 LYS A N 1
ATOM 686 C CA . LYS A 1 83 ? -9.485 -3.329 9.381 1.00 89.31 83 LYS A CA 1
ATOM 687 C C . LYS A 1 83 ? -9.884 -3.642 7.932 1.00 89.31 83 LYS A C 1
ATOM 689 O O . LYS A 1 83 ? -10.407 -4.722 7.679 1.00 89.31 83 LYS A O 1
ATOM 694 N N . LYS A 1 84 ? -9.696 -2.698 7.005 1.00 90.62 84 LYS A N 1
ATOM 695 C CA . LYS A 1 84 ? -9.971 -2.867 5.574 1.00 90.62 84 LYS A CA 1
ATOM 696 C C . LYS A 1 84 ? -8.639 -2.789 4.843 1.00 90.62 84 LYS A C 1
ATOM 698 O O . LYS A 1 84 ? -8.064 -1.710 4.748 1.00 90.62 84 LYS A O 1
ATOM 703 N N . ILE A 1 85 ? -8.158 -3.914 4.329 1.00 90.19 85 ILE A N 1
ATOM 704 C CA . ILE A 1 85 ? -6.967 -3.918 3.476 1.00 90.19 85 ILE A CA 1
ATOM 705 C C . ILE A 1 85 ? -7.284 -3.154 2.181 1.00 90.19 85 ILE A C 1
ATOM 707 O O . ILE A 1 85 ? -8.367 -3.375 1.630 1.00 90.19 85 ILE A O 1
ATOM 711 N N . PRO A 1 86 ? -6.385 -2.269 1.706 1.00 92.25 86 PRO A N 1
ATOM 712 C CA . PRO A 1 86 ? -6.615 -1.510 0.488 1.00 92.25 86 PRO A CA 1
ATOM 713 C C . PRO A 1 86 ? -6.905 -2.390 -0.726 1.00 92.25 86 PRO A C 1
ATOM 715 O O . PRO A 1 86 ? -6.174 -3.343 -1.006 1.00 92.25 86 PRO A O 1
ATOM 718 N N . SER A 1 87 ? -7.953 -2.053 -1.473 1.00 89.00 87 SER A N 1
ATOM 719 C CA . SER A 1 87 ? -8.253 -2.705 -2.743 1.00 89.00 87 SER A CA 1
ATOM 720 C C . SER A 1 87 ? -7.486 -2.062 -3.899 1.00 89.00 87 SER A C 1
ATOM 722 O O . SER A 1 87 ? -7.463 -0.848 -4.064 1.00 89.00 87 SER A O 1
ATOM 724 N N . LEU A 1 88 ? -6.894 -2.896 -4.760 1.00 82.50 88 LEU A N 1
ATOM 725 C CA . LEU A 1 88 ? -6.202 -2.439 -5.974 1.00 82.50 88 LEU A CA 1
ATOM 726 C C . LEU A 1 88 ? -7.155 -2.076 -7.122 1.00 82.50 88 LEU A C 1
ATOM 728 O O . LEU A 1 88 ? -6.725 -1.494 -8.115 1.00 82.50 88 LEU A O 1
ATOM 732 N N . ILE A 1 89 ? -8.411 -2.517 -7.041 1.00 87.38 89 ILE A N 1
ATOM 733 C CA . ILE A 1 89 ? -9.347 -2.526 -8.173 1.00 87.38 89 ILE A CA 1
ATOM 734 C C . ILE A 1 89 ? -10.646 -1.803 -7.812 1.00 87.38 89 ILE A C 1
ATOM 736 O O . ILE A 1 89 ? -11.221 -1.117 -8.655 1.00 87.38 89 ILE A O 1
ATOM 740 N N . ASN A 1 90 ? -11.099 -1.922 -6.565 1.00 92.06 90 ASN A N 1
ATOM 741 C CA . ASN A 1 90 ? -12.373 -1.373 -6.124 1.00 92.06 90 ASN A CA 1
ATOM 742 C C . ASN A 1 90 ? -12.164 -0.165 -5.212 1.00 92.06 90 ASN A C 1
ATOM 744 O O . ASN A 1 90 ? -11.154 -0.046 -4.529 1.00 92.06 90 ASN A O 1
ATOM 748 N N . CYS A 1 91 ? -13.154 0.717 -5.180 1.00 93.75 91 CYS A N 1
ATOM 749 C CA . CYS A 1 91 ? -13.247 1.771 -4.187 1.00 93.75 91 CYS A CA 1
ATOM 750 C C . CYS A 1 91 ? -13.415 1.148 -2.805 1.00 93.75 91 CYS A C 1
ATOM 752 O O . CYS A 1 91 ? -14.339 0.368 -2.581 1.00 93.75 91 CYS A O 1
ATOM 754 N N . ASP A 1 92 ? -12.567 1.541 -1.864 1.00 94.38 92 ASP A N 1
ATOM 755 C CA . ASP A 1 92 ? -12.579 1.004 -0.512 1.00 94.38 92 ASP A CA 1
ATOM 756 C C . ASP A 1 92 ? -13.837 1.398 0.270 1.00 94.38 92 ASP A C 1
ATOM 758 O O . ASP A 1 92 ? -14.147 0.740 1.256 1.00 94.38 92 ASP A O 1
ATOM 762 N N . LEU A 1 93 ? -14.586 2.423 -0.169 1.00 93.56 93 LEU A N 1
ATOM 763 C CA . LEU A 1 93 ? -15.838 2.844 0.472 1.00 93.56 93 LEU A CA 1
ATOM 764 C C . LEU A 1 93 ? -17.083 2.126 -0.069 1.00 93.56 93 LEU A C 1
ATOM 766 O O . LEU A 1 93 ? -17.924 1.702 0.718 1.00 93.56 93 LEU A O 1
ATOM 770 N N . CYS A 1 94 ? -17.255 2.066 -1.393 1.00 93.25 94 CYS A N 1
ATOM 771 C CA . CYS A 1 94 ? -18.484 1.556 -2.018 1.00 93.25 94 CYS A CA 1
ATOM 772 C C . CYS A 1 94 ? -18.316 0.181 -2.680 1.00 93.25 94 CYS A C 1
ATOM 774 O O . CYS A 1 94 ? -19.276 -0.329 -3.253 1.00 93.25 94 CYS A O 1
ATOM 776 N N . ASP A 1 95 ? -17.110 -0.394 -2.634 1.00 93.25 95 ASP A N 1
ATOM 777 C CA . ASP A 1 95 ? -16.739 -1.697 -3.200 1.00 93.25 95 ASP A CA 1
ATOM 778 C C . ASP A 1 95 ? -16.995 -1.847 -4.714 1.00 93.25 95 ASP A C 1
ATOM 780 O O . ASP A 1 95 ? -16.928 -2.949 -5.259 1.00 93.25 95 ASP A O 1
ATOM 784 N N . THR A 1 96 ? -17.240 -0.742 -5.427 1.00 92.62 96 THR A N 1
ATOM 785 C CA . THR A 1 96 ? -17.388 -0.744 -6.890 1.00 92.62 96 THR A CA 1
ATOM 786 C C . THR A 1 96 ? -16.074 -0.402 -7.589 1.00 92.62 96 THR A C 1
ATOM 788 O O . THR A 1 96 ? -15.205 0.254 -7.017 1.00 92.62 96 THR A O 1
ATOM 791 N N . LEU A 1 97 ? -15.926 -0.864 -8.832 1.00 91.94 97 LEU A N 1
ATOM 792 C CA . LEU A 1 97 ? -14.713 -0.722 -9.638 1.00 91.94 97 LEU A CA 1
ATOM 793 C C . LEU A 1 97 ? -14.245 0.744 -9.722 1.00 91.94 97 LEU A C 1
ATOM 795 O O . LEU A 1 97 ? -15.042 1.645 -9.993 1.00 91.94 97 LEU A O 1
ATOM 799 N N . LEU A 1 98 ? -12.945 0.986 -9.558 1.00 87.44 98 LEU A N 1
ATOM 800 C CA . LEU A 1 98 ? -12.312 2.268 -9.875 1.00 87.44 98 LEU A CA 1
ATOM 801 C C . LEU A 1 98 ? -12.232 2.384 -11.408 1.00 87.44 98 LEU A C 1
ATOM 803 O O . LEU A 1 98 ? -11.257 1.978 -12.033 1.00 87.44 98 LEU A O 1
ATOM 807 N N . GLN A 1 99 ? -13.328 2.837 -12.029 1.00 66.81 99 GLN A N 1
ATOM 808 C CA . GLN A 1 99 ? -13.574 2.717 -13.474 1.00 66.81 99 GLN A CA 1
ATOM 809 C C . GLN A 1 99 ? -12.653 3.575 -14.360 1.00 66.81 99 GLN A C 1
ATOM 811 O O . GLN A 1 99 ? -12.576 3.319 -15.560 1.00 66.81 99 GLN A O 1
ATOM 816 N N . ASN A 1 100 ? -11.925 4.547 -13.805 1.00 66.94 100 ASN A N 1
ATOM 817 C CA . ASN A 1 100 ? -10.849 5.272 -14.484 1.00 66.94 100 ASN A CA 1
ATOM 818 C C . ASN A 1 100 ? -9.985 6.050 -13.467 1.00 66.94 100 ASN A C 1
ATOM 820 O O . ASN A 1 100 ? -10.413 6.329 -12.350 1.00 66.94 100 ASN A O 1
ATOM 824 N N . GLN A 1 101 ? -8.773 6.430 -13.877 1.00 66.06 101 GLN A N 1
ATOM 825 C CA . GLN A 1 101 ? -7.810 7.198 -13.068 1.00 66.06 101 GLN A CA 1
ATOM 826 C C . GLN A 1 101 ? -8.174 8.684 -12.863 1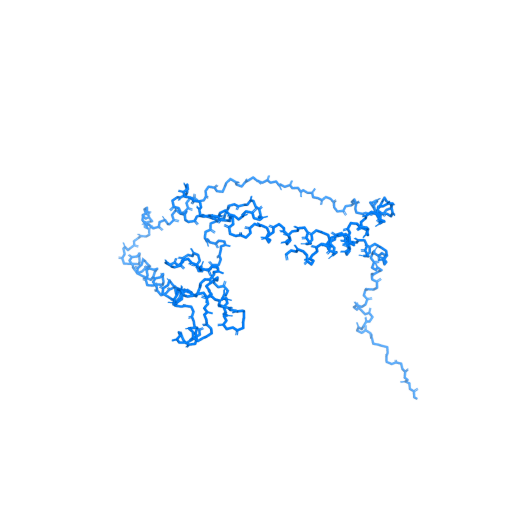.00 66.06 101 GLN A C 1
ATOM 828 O O . GLN A 1 101 ? -7.471 9.380 -12.143 1.00 66.06 101 GLN A O 1
ATOM 833 N N . TYR A 1 102 ? -9.221 9.187 -13.527 1.00 73.81 102 TYR A N 1
ATOM 834 C CA . TYR A 1 102 ? -9.653 10.592 -13.446 1.00 73.81 1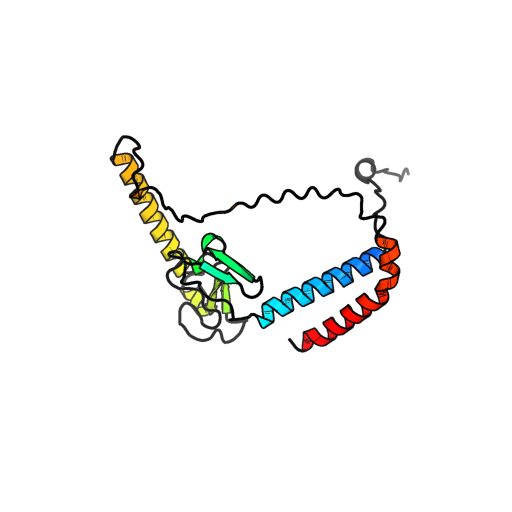02 TYR A CA 1
ATOM 835 C C . TYR A 1 102 ? -10.770 10.812 -12.424 1.00 73.81 102 TYR A C 1
ATOM 837 O O . TYR A 1 102 ? -11.010 11.939 -12.008 1.00 73.81 102 TYR A O 1
ATOM 845 N N . GLU A 1 103 ? -11.449 9.742 -12.024 1.00 84.88 103 GLU A N 1
ATOM 846 C CA . GLU A 1 103 ? -12.548 9.742 -11.061 1.00 84.88 103 GLU A CA 1
ATOM 847 C C . GLU A 1 103 ? -12.184 8.979 -9.790 1.00 84.88 103 GLU A C 1
ATOM 849 O O . GLU A 1 103 ? -13.051 8.741 -8.950 1.00 84.88 103 GLU A O 1
ATOM 854 N N . ALA A 1 104 ? -10.916 8.596 -9.642 1.00 89.12 104 ALA A N 1
ATOM 855 C CA . ALA A 1 104 ? -10.405 7.839 -8.518 1.00 89.12 104 ALA A CA 1
ATOM 856 C C . ALA A 1 104 ? -9.123 8.457 -7.956 1.00 89.12 104 ALA A C 1
ATOM 858 O O . ALA A 1 104 ? -8.265 8.919 -8.701 1.00 89.12 104 ALA A O 1
ATOM 859 N N . GLU A 1 105 ? -8.973 8.390 -6.639 1.00 88.19 105 GLU A N 1
ATOM 860 C CA . GLU A 1 105 ? -7.762 8.773 -5.925 1.00 88.19 105 GLU A CA 1
ATOM 861 C C . GLU A 1 105 ? -7.291 7.612 -5.059 1.00 88.19 105 GLU A C 1
ATOM 863 O O . GLU A 1 105 ? -8.058 7.055 -4.273 1.00 88.19 105 GLU A O 1
ATOM 868 N N . VAL A 1 106 ? -6.013 7.259 -5.195 1.00 91.81 106 VAL A N 1
ATOM 869 C CA . VAL A 1 106 ? -5.325 6.357 -4.269 1.00 91.81 106 VAL A CA 1
ATOM 870 C C . VAL A 1 106 ? -4.516 7.213 -3.308 1.00 91.81 106 VAL A C 1
ATOM 872 O O . VAL A 1 106 ? -3.628 7.961 -3.716 1.00 91.81 106 VAL A O 1
ATOM 875 N N . LEU A 1 107 ? -4.841 7.121 -2.024 1.00 93.62 107 LEU A N 1
ATOM 876 C CA . LEU A 1 107 ? -4.193 7.894 -0.972 1.00 93.62 107 LEU A CA 1
ATOM 877 C C . LEU A 1 107 ? -2.853 7.262 -0.580 1.00 93.62 107 LEU A C 1
ATOM 879 O O . LEU A 1 107 ? -2.618 6.074 -0.790 1.00 93.62 107 LEU A O 1
ATOM 883 N N . ILE A 1 108 ? -1.994 8.029 0.097 1.00 94.38 108 ILE A N 1
ATOM 884 C CA . ILE A 1 108 ? -0.683 7.550 0.580 1.00 94.38 108 ILE A CA 1
ATOM 885 C C . ILE A 1 108 ? -0.775 6.352 1.536 1.00 94.38 108 ILE A C 1
ATOM 887 O O . ILE A 1 108 ? 0.193 5.618 1.700 1.00 94.38 108 ILE A O 1
ATOM 891 N N . CYS A 1 109 ? -1.928 6.143 2.178 1.00 95.19 109 CYS A N 1
ATOM 892 C CA . CYS A 1 109 ? -2.166 4.975 3.018 1.00 95.19 109 CYS A CA 1
ATOM 893 C C . CYS A 1 109 ? -2.460 3.703 2.208 1.00 95.19 109 CYS A C 1
ATOM 895 O O . CYS A 1 109 ? -2.562 2.633 2.796 1.00 95.19 109 CYS A O 1
ATOM 897 N N . GLY A 1 110 ? -2.578 3.803 0.885 1.00 93.62 110 GLY A N 1
ATOM 898 C CA . GLY A 1 110 ? -2.866 2.708 -0.034 1.00 93.62 110 GLY A CA 1
ATOM 899 C C . GLY A 1 110 ? -4.337 2.602 -0.429 1.00 93.62 110 GLY A C 1
ATOM 900 O O . GLY A 1 110 ? -4.612 2.024 -1.474 1.00 93.62 110 GLY A O 1
ATOM 901 N N . HIS A 1 111 ? -5.272 3.154 0.355 1.00 95.12 111 HIS A N 1
ATOM 902 C CA . HIS A 1 111 ? -6.705 3.076 0.041 1.00 95.12 111 HIS A CA 1
ATOM 903 C C . HIS A 1 111 ? -7.076 3.895 -1.196 1.00 95.12 111 HIS A C 1
ATOM 905 O O . HIS A 1 111 ? -6.679 5.056 -1.316 1.00 95.12 111 HIS A O 1
ATOM 911 N N . GLY A 1 112 ? -7.871 3.293 -2.076 1.00 93.94 112 GLY A N 1
ATOM 912 C CA . GLY A 1 112 ? -8.407 3.881 -3.295 1.00 93.94 112 GLY A CA 1
ATOM 913 C C . GLY A 1 112 ? -9.885 4.233 -3.159 1.00 93.94 112 GLY A C 1
ATOM 914 O O . GLY A 1 112 ? -10.685 3.437 -2.677 1.00 93.94 112 GLY A O 1
ATOM 915 N N . TYR A 1 113 ? -10.280 5.412 -3.624 1.00 94.38 113 TYR A N 1
ATOM 916 C CA . TYR A 1 113 ? -11.663 5.883 -3.576 1.00 94.38 113 TYR A CA 1
ATOM 917 C C . TYR A 1 113 ? -12.065 6.522 -4.892 1.00 94.38 113 TYR A C 1
ATOM 919 O O . TYR A 1 113 ? -11.241 7.160 -5.535 1.00 94.38 113 TYR A O 1
ATOM 927 N N . HIS A 1 114 ? -13.349 6.458 -5.255 1.00 94.38 114 HIS A N 1
ATOM 928 C CA . HIS A 1 114 ? -13.872 7.438 -6.208 1.00 94.38 114 HIS A CA 1
ATOM 929 C C . HIS A 1 114 ? -13.757 8.840 -5.611 1.00 94.38 114 HIS A C 1
ATOM 931 O O . HIS A 1 114 ? -13.998 9.006 -4.416 1.00 94.38 114 HIS A O 1
ATOM 937 N N . ILE A 1 115 ? -13.494 9.860 -6.424 1.00 92.56 115 ILE A N 1
ATOM 938 C CA . ILE A 1 115 ? -13.427 11.261 -5.974 1.00 92.56 115 ILE A CA 1
ATOM 939 C C . ILE A 1 115 ? -14.711 11.649 -5.227 1.00 92.56 115 ILE A C 1
ATOM 941 O O . ILE A 1 115 ? -14.662 12.269 -4.168 1.00 92.56 115 ILE A O 1
ATOM 945 N N . ILE A 1 116 ? -15.876 11.218 -5.724 1.00 92.62 116 ILE A N 1
ATOM 946 C CA . ILE A 1 116 ? -17.170 11.469 -5.070 1.00 92.62 116 ILE A CA 1
ATOM 947 C C . ILE A 1 116 ? -17.236 10.784 -3.696 1.00 92.62 116 ILE A C 1
ATOM 949 O O . ILE A 1 116 ? -17.686 11.394 -2.728 1.00 92.62 116 ILE A O 1
ATOM 953 N N . CYS A 1 117 ? -16.757 9.541 -3.588 1.00 94.06 117 CYS A N 1
ATOM 954 C CA . CYS A 1 117 ? -16.682 8.812 -2.322 1.00 94.06 117 CYS A CA 1
ATOM 955 C C . CYS A 1 117 ? -15.715 9.481 -1.340 1.00 94.06 117 CYS A C 1
ATOM 957 O O . CYS A 1 117 ? -16.040 9.630 -0.165 1.00 94.06 117 CYS A O 1
ATOM 959 N N . TYR A 1 118 ? -14.551 9.914 -1.816 1.00 93.50 118 TYR A N 1
ATOM 960 C CA . TYR A 1 118 ? -13.551 10.588 -1.000 1.00 93.50 118 TYR A CA 1
ATOM 961 C C . TYR A 1 118 ? -14.064 11.932 -0.464 1.00 93.50 118 TYR A C 1
ATOM 963 O O . TYR A 1 118 ? -13.952 12.213 0.730 1.00 93.50 118 TYR A O 1
ATOM 971 N N . ASN A 1 119 ? -14.737 12.712 -1.313 1.00 93.19 119 ASN A N 1
ATOM 972 C CA . ASN A 1 119 ? -15.382 13.966 -0.926 1.00 93.19 119 ASN A CA 1
ATOM 973 C C . ASN A 1 119 ? -16.532 13.750 0.065 1.00 93.19 119 ASN A C 1
ATOM 975 O O . ASN A 1 119 ? -16.665 14.514 1.019 1.00 93.19 119 ASN A O 1
ATOM 979 N N . ALA A 1 120 ? -17.332 12.692 -0.108 1.00 92.31 120 ALA A N 1
ATOM 980 C CA . ALA A 1 120 ? -18.384 12.324 0.843 1.00 92.31 120 ALA A CA 1
ATOM 981 C C . ALA A 1 120 ? -17.830 11.975 2.238 1.00 92.31 120 ALA A C 1
ATOM 983 O O . ALA A 1 120 ? -18.555 12.065 3.226 1.00 92.31 120 ALA A O 1
ATOM 984 N N . MET A 1 121 ? -16.548 11.608 2.328 1.00 90.69 121 MET A N 1
ATOM 985 C CA . MET A 1 121 ? -15.835 11.390 3.587 1.00 90.69 121 MET A CA 1
ATOM 986 C C . MET A 1 121 ? -15.076 12.627 4.084 1.00 90.69 121 MET A C 1
ATOM 988 O O . MET A 1 121 ? -14.267 12.494 4.996 1.00 90.69 121 MET A O 1
ATOM 992 N N . GLU A 1 122 ? -15.318 13.817 3.527 1.00 92.75 122 GLU A N 1
ATOM 993 C CA . GLU A 1 122 ? -14.632 15.067 3.899 1.00 92.75 122 GLU A CA 1
ATOM 994 C C . GLU A 1 122 ? -13.117 15.040 3.610 1.00 92.75 122 GLU A C 1
ATOM 996 O O . GLU A 1 122 ? -12.327 15.656 4.323 1.00 92.75 122 GLU A O 1
ATOM 1001 N N . GLY A 1 123 ? -12.685 14.303 2.581 1.00 89.94 123 GLY A N 1
ATOM 1002 C CA . GLY A 1 123 ? -11.280 14.291 2.163 1.00 89.94 123 GLY A CA 1
ATOM 1003 C C . GLY A 1 123 ? -10.345 13.564 3.136 1.00 89.94 123 GLY A C 1
ATOM 1004 O O . GLY A 1 123 ? -9.147 13.849 3.187 1.00 89.94 123 GLY A O 1
ATOM 1005 N N . ARG A 1 124 ? -10.849 12.598 3.912 1.00 92.44 124 ARG A N 1
ATOM 1006 C CA . ARG A 1 124 ? -10.017 11.742 4.777 1.00 92.44 124 ARG A CA 1
ATOM 1007 C C . ARG A 1 124 ? -10.281 10.263 4.535 1.00 92.44 124 ARG A C 1
ATOM 1009 O O . ARG A 1 124 ? -11.396 9.852 4.228 1.00 92.44 124 ARG A O 1
ATOM 1016 N N . CYS A 1 125 ? -9.252 9.444 4.737 1.00 95.81 125 CYS A N 1
ATOM 1017 C CA . CYS A 1 125 ? -9.426 7.998 4.765 1.00 95.81 125 CYS A CA 1
ATOM 1018 C C . CYS A 1 125 ? -10.164 7.590 6.047 1.00 95.81 125 CYS A C 1
ATOM 1020 O O . CYS A 1 125 ? -9.598 7.681 7.140 1.00 95.81 125 CYS A O 1
ATOM 1022 N N . LYS A 1 126 ? -11.40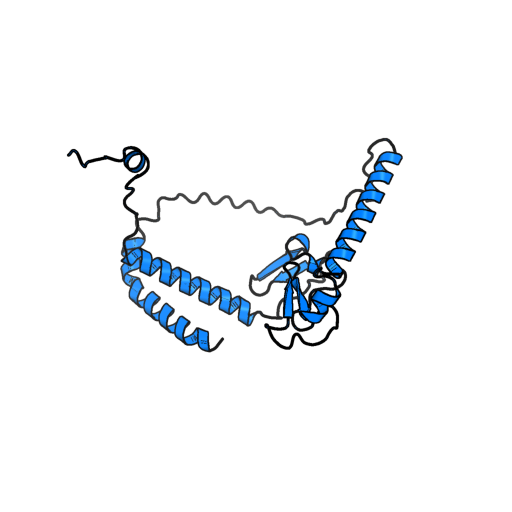1 7.097 5.915 1.00 93.06 126 LYS A N 1
ATOM 1023 C CA . LYS A 1 126 ? -12.197 6.606 7.049 1.00 93.06 126 LYS A CA 1
ATOM 1024 C C . LYS A 1 126 ? -11.485 5.494 7.821 1.00 93.06 126 LYS A C 1
ATOM 1026 O O . LYS A 1 126 ? -11.453 5.528 9.046 1.00 93.06 126 LYS A O 1
ATOM 1031 N N . TYR A 1 127 ? -10.891 4.529 7.124 1.00 95.62 127 TYR A N 1
ATOM 1032 C CA . TYR A 1 127 ? -10.269 3.373 7.774 1.00 95.62 127 TYR A CA 1
ATOM 1033 C C . TYR A 1 127 ? -9.030 3.747 8.583 1.00 95.62 127 TYR A C 1
ATOM 1035 O O . TYR A 1 127 ? -8.859 3.263 9.701 1.00 95.62 127 TYR A O 1
ATOM 1043 N N . CYS A 1 128 ? -8.192 4.641 8.054 1.00 95.88 128 CYS A N 1
ATOM 1044 C CA . CYS A 1 128 ? -7.047 5.159 8.797 1.00 95.88 128 CYS A CA 1
ATOM 1045 C C . CYS A 1 128 ? -7.492 6.039 9.966 1.00 95.88 128 CYS A C 1
ATOM 1047 O O . CYS A 1 128 ? -6.913 5.939 11.043 1.00 95.88 128 CYS A O 1
ATOM 1049 N N . TYR A 1 129 ? -8.531 6.862 9.789 1.00 95.00 129 TYR A N 1
ATOM 1050 C CA . TYR A 1 129 ? -9.086 7.663 10.880 1.00 95.00 129 TYR A CA 1
ATOM 1051 C C . TYR A 1 129 ? -9.549 6.776 12.043 1.00 95.00 129 TYR A C 1
ATOM 1053 O O . TYR A 1 129 ? -9.089 6.959 13.168 1.00 95.00 129 TYR A O 1
ATOM 1061 N N . ASP A 1 130 ? -10.375 5.765 11.755 1.00 95.25 130 ASP A N 1
ATOM 1062 C CA . ASP A 1 130 ? -10.886 4.823 12.756 1.00 95.25 130 ASP A CA 1
ATOM 1063 C C . ASP A 1 130 ? -9.733 4.048 13.435 1.00 95.25 130 ASP A C 1
ATOM 1065 O O . ASP A 1 130 ? -9.764 3.804 14.646 1.00 95.25 130 ASP A O 1
ATOM 1069 N N . TYR A 1 131 ? -8.698 3.677 12.668 1.00 95.12 131 TYR A N 1
ATOM 1070 C CA . TYR A 1 131 ? -7.488 3.025 13.180 1.00 95.12 131 TYR A CA 1
ATOM 1071 C C . TYR A 1 131 ? -6.739 3.915 14.178 1.00 95.12 131 TYR A C 1
ATOM 1073 O O . TYR A 1 131 ? -6.492 3.488 15.307 1.00 95.12 131 TYR A O 1
ATOM 1081 N N . TYR A 1 132 ? -6.430 5.160 13.804 1.00 95.19 132 TYR A N 1
ATOM 1082 C CA . TYR A 1 132 ? -5.727 6.089 14.688 1.00 95.19 132 TYR A CA 1
ATOM 1083 C C . TYR A 1 132 ? -6.561 6.458 15.910 1.00 95.19 132 TYR A C 1
ATOM 1085 O O . TYR A 1 132 ? -6.039 6.451 17.021 1.00 95.19 132 TYR A O 1
ATOM 1093 N N . GLU A 1 133 ? -7.854 6.731 15.737 1.00 96.06 133 GLU A N 1
ATOM 1094 C CA . GLU A 1 133 ? -8.746 7.052 16.849 1.00 96.06 133 GLU A CA 1
ATOM 1095 C C . GLU A 1 133 ? -8.777 5.909 17.876 1.00 96.06 133 GLU A C 1
ATOM 1097 O O . GLU A 1 133 ? -8.648 6.140 19.082 1.00 96.06 133 GLU A O 1
ATOM 1102 N N . THR A 1 134 ? -8.890 4.667 17.399 1.00 95.81 134 THR A N 1
ATOM 1103 C CA . THR A 1 134 ? -8.876 3.475 18.257 1.00 95.81 134 THR A CA 1
ATOM 1104 C C . THR A 1 134 ? -7.516 3.290 18.930 1.00 95.81 134 THR A C 1
ATOM 1106 O O . THR A 1 134 ? -7.458 3.086 20.143 1.00 95.81 134 THR A O 1
ATOM 1109 N N . GLY A 1 135 ? -6.421 3.401 18.172 1.00 94.31 135 GLY A N 1
ATOM 1110 C CA . GLY A 1 135 ? -5.059 3.262 18.689 1.00 94.31 135 GLY A CA 1
ATOM 1111 C C . GLY A 1 135 ? -4.741 4.293 19.772 1.00 94.31 135 GLY A C 1
ATOM 1112 O O . GLY A 1 135 ? -4.246 3.934 20.837 1.00 94.31 135 GLY A O 1
ATOM 1113 N N . ILE A 1 136 ? -5.115 5.559 19.563 1.00 97.12 136 ILE A N 1
ATOM 1114 C CA . ILE A 1 136 ? -4.946 6.629 20.555 1.00 97.12 136 ILE A CA 1
ATOM 1115 C C . ILE A 1 136 ? -5.735 6.307 21.826 1.00 97.12 136 ILE A C 1
ATOM 1117 O O . ILE A 1 136 ? -5.168 6.356 22.917 1.00 97.12 136 ILE A O 1
ATOM 1121 N N . LYS A 1 137 ? -7.018 5.935 21.713 1.00 97.31 137 LYS A N 1
ATOM 1122 C CA . LYS A 1 137 ? -7.848 5.584 22.880 1.00 97.31 137 LYS A CA 1
ATOM 1123 C C . LYS A 1 137 ? -7.244 4.426 23.679 1.00 97.31 137 LYS A C 1
ATOM 1125 O O . LYS A 1 137 ? -7.184 4.503 24.906 1.00 97.31 137 LYS A O 1
ATOM 1130 N N . ASN A 1 138 ? -6.770 3.386 22.997 1.00 95.31 138 ASN A N 1
ATOM 1131 C CA . ASN A 1 138 ? -6.157 2.222 23.636 1.00 95.31 138 ASN A CA 1
ATOM 1132 C C . ASN A 1 138 ? -4.834 2.579 24.322 1.00 95.31 138 ASN A C 1
ATOM 1134 O O . ASN A 1 138 ? -4.639 2.229 25.486 1.00 95.31 138 ASN A O 1
ATOM 1138 N N . ASN A 1 139 ? -3.969 3.336 23.646 1.00 94.19 139 ASN A N 1
ATOM 1139 C CA . ASN A 1 139 ? -2.677 3.751 24.186 1.00 94.19 139 ASN A CA 1
ATOM 1140 C C . ASN A 1 139 ? -2.837 4.680 25.391 1.00 94.19 139 ASN A C 1
ATOM 1142 O O . ASN A 1 139 ? -2.155 4.497 26.397 1.00 94.19 139 ASN A O 1
ATOM 1146 N N . VAL A 1 140 ? -3.773 5.634 25.334 1.00 95.88 140 VAL A N 1
ATOM 1147 C CA . VAL A 1 140 ? -4.094 6.509 26.472 1.00 95.88 140 VAL A CA 1
ATOM 1148 C C . VAL A 1 140 ? -4.619 5.686 27.643 1.00 95.88 140 VAL A C 1
ATOM 1150 O O . VAL A 1 140 ? -4.138 5.850 28.759 1.00 95.88 140 VAL A O 1
ATOM 1153 N N . LYS A 1 141 ? -5.555 4.760 27.404 1.00 94.12 141 LYS A N 1
ATOM 1154 C CA . LYS A 1 141 ? -6.075 3.875 28.454 1.00 94.12 141 LYS A CA 1
ATOM 1155 C C . LYS A 1 141 ? -4.958 3.046 29.098 1.00 94.12 141 LYS A C 1
ATOM 1157 O O . LYS A 1 141 ? -4.878 2.991 30.320 1.00 94.12 141 LYS A O 1
ATOM 1162 N N . SER A 1 142 ? -4.086 2.440 28.293 1.00 91.38 142 SER A N 1
ATOM 1163 C CA . SER A 1 142 ? -2.922 1.687 28.778 1.00 91.38 142 SER A CA 1
ATOM 1164 C C . SER A 1 142 ? -1.984 2.571 29.609 1.00 91.38 142 SER A C 1
ATOM 1166 O O . SER A 1 142 ? -1.581 2.204 30.713 1.00 91.38 142 SER A O 1
ATOM 1168 N N . PHE A 1 143 ? -1.695 3.783 29.133 1.00 90.88 143 PHE A N 1
ATOM 1169 C CA . PHE A 1 143 ? -0.864 4.745 29.848 1.00 90.88 143 PHE A CA 1
ATOM 1170 C C . PHE A 1 143 ? -1.450 5.136 31.213 1.00 90.88 143 PHE A C 1
ATOM 1172 O O . PHE A 1 143 ? -0.739 5.057 32.213 1.00 90.88 143 PHE A O 1
ATOM 1179 N N . ILE A 1 144 ? -2.739 5.487 31.277 1.00 91.81 144 ILE A N 1
ATOM 1180 C CA . ILE A 1 144 ? -3.421 5.814 32.538 1.00 91.81 144 ILE A CA 1
ATOM 1181 C C . ILE A 1 144 ? -3.397 4.621 33.499 1.00 91.81 144 ILE A C 1
ATOM 1183 O O . ILE A 1 144 ? -3.010 4.785 34.653 1.00 91.81 144 ILE A O 1
ATOM 1187 N N . ASN A 1 145 ? -3.693 3.411 33.015 1.00 88.38 145 ASN A N 1
ATOM 1188 C CA . ASN A 1 145 ? -3.645 2.202 33.839 1.00 88.38 145 ASN A CA 1
ATOM 1189 C C . ASN A 1 145 ? -2.259 1.979 34.469 1.00 88.38 145 ASN A C 1
ATOM 1191 O O . ASN A 1 145 ? -2.169 1.554 35.619 1.00 88.38 145 ASN A O 1
ATOM 1195 N N . ARG A 1 146 ? -1.170 2.257 33.735 1.00 86.50 146 ARG A N 1
ATOM 1196 C CA . ARG A 1 146 ? 0.197 2.145 34.271 1.00 86.50 146 ARG A CA 1
ATOM 1197 C C . ARG A 1 146 ? 0.498 3.208 35.326 1.00 86.50 146 ARG A C 1
ATOM 1199 O O . ARG A 1 146 ? 1.120 2.884 36.330 1.00 86.50 146 ARG A O 1
ATOM 1206 N N . LEU A 1 147 ? 0.021 4.441 35.142 1.00 86.44 147 LEU A N 1
ATOM 1207 C CA . LEU A 1 147 ? 0.158 5.494 36.154 1.00 86.44 147 LEU A CA 1
ATOM 1208 C C . LEU A 1 147 ? -0.599 5.157 37.449 1.00 86.44 147 LEU A C 1
ATOM 1210 O O . LEU A 1 147 ? -0.096 5.419 38.539 1.00 86.44 147 LEU A O 1
ATOM 1214 N N . GLU A 1 148 ? -1.788 4.564 37.337 1.00 88.19 148 GLU A N 1
ATOM 1215 C CA . GLU A 1 148 ? -2.631 4.204 38.485 1.00 88.19 148 GLU A CA 1
ATOM 1216 C C . GLU A 1 148 ? -2.109 2.983 39.264 1.00 88.19 148 GLU A C 1
ATOM 1218 O O . GLU A 1 148 ? -2.291 2.911 40.480 1.00 88.19 148 GLU A O 1
ATOM 1223 N N . LYS A 1 149 ? -1.429 2.035 38.599 1.00 79.75 149 LYS A N 1
ATOM 1224 C CA . LYS A 1 149 ? -0.887 0.806 39.218 1.00 79.75 149 LYS A CA 1
ATOM 1225 C C . LYS A 1 149 ? 0.313 1.033 40.158 1.00 79.75 149 LYS A C 1
ATOM 1227 O O . LYS A 1 149 ? 0.697 0.105 40.869 1.00 79.75 149 LYS A O 1
ATOM 1232 N N . GLY A 1 150 ? 0.890 2.235 40.224 1.00 72.56 150 GLY A N 1
ATOM 1233 C CA . GLY A 1 150 ? 2.030 2.527 41.101 1.00 72.56 150 GLY A CA 1
ATOM 1234 C C . GLY A 1 150 ? 3.371 2.088 40.500 1.00 72.56 150 GLY A C 1
ATOM 1235 O O . GLY A 1 150 ? 3.688 2.470 39.381 1.00 72.56 150 GLY A O 1
ATOM 1236 N N . ALA A 1 151 ? 4.215 1.363 41.247 1.00 68.69 151 ALA A N 1
ATOM 1237 C CA . ALA A 1 151 ? 5.576 1.028 40.806 1.00 68.69 151 ALA A CA 1
ATOM 1238 C C . ALA A 1 151 ? 5.594 0.339 39.422 1.00 68.69 151 ALA A C 1
ATOM 1240 O O . ALA A 1 151 ? 4.833 -0.599 39.196 1.00 68.69 151 ALA A O 1
ATOM 1241 N N . ASN A 1 152 ? 6.486 0.792 38.526 1.00 63.44 152 ASN A N 1
ATOM 1242 C CA . ASN A 1 152 ? 6.696 0.257 37.171 1.00 63.44 152 ASN A CA 1
ATOM 1243 C C . ASN A 1 152 ? 7.223 -1.190 37.212 1.00 63.44 152 ASN A C 1
ATOM 1245 O O . ASN A 1 152 ? 8.406 -1.442 36.986 1.00 63.44 152 ASN A O 1
ATOM 1249 N N . ILE A 1 153 ? 6.358 -2.151 37.513 1.00 65.44 153 ILE A N 1
ATOM 1250 C CA . ILE A 1 153 ? 6.605 -3.560 37.225 1.00 65.44 153 ILE A CA 1
ATOM 1251 C C . ILE A 1 153 ? 5.992 -3.792 35.849 1.00 65.44 153 ILE A C 1
ATOM 1253 O O . ILE A 1 153 ? 4.772 -3.873 35.730 1.00 65.44 153 ILE A O 1
ATOM 1257 N N . LEU A 1 154 ? 6.836 -3.817 34.813 1.00 64.44 154 LEU A N 1
ATOM 1258 C CA . LEU A 1 154 ? 6.413 -4.228 33.476 1.00 64.44 154 LEU A CA 1
ATOM 1259 C C . LEU A 1 154 ? 5.884 -5.660 33.581 1.00 64.44 154 LEU A C 1
ATOM 1261 O O . LEU A 1 154 ? 6.609 -6.558 34.010 1.00 64.44 154 LEU A O 1
ATOM 1265 N N . THR A 1 155 ? 4.612 -5.848 33.253 1.00 64.00 155 THR A N 1
ATOM 1266 C CA . THR A 1 155 ? 4.000 -7.174 33.140 1.00 64.00 155 THR A CA 1
ATOM 1267 C C . THR A 1 155 ? 4.123 -7.681 31.706 1.00 64.00 155 THR A C 1
ATOM 1269 O O . THR A 1 155 ? 4.361 -6.892 30.796 1.00 64.00 155 THR A O 1
ATOM 1272 N N . GLU A 1 156 ? 3.976 -8.988 31.481 1.00 60.12 156 GLU A N 1
ATOM 1273 C CA . GLU A 1 156 ? 3.993 -9.573 30.125 1.00 60.12 156 GLU A CA 1
ATOM 1274 C C . GLU A 1 156 ? 2.935 -8.931 29.204 1.00 60.12 156 GLU A C 1
ATOM 1276 O O . GLU A 1 156 ? 3.166 -8.811 28.007 1.00 60.12 156 GLU A O 1
ATOM 1281 N N . ASP A 1 157 ? 1.841 -8.406 29.769 1.00 58.78 157 ASP A N 1
ATOM 1282 C CA . ASP A 1 157 ? 0.804 -7.646 29.054 1.00 58.78 157 ASP A CA 1
ATOM 1283 C C . ASP A 1 157 ? 1.265 -6.248 28.576 1.00 58.78 157 ASP A C 1
ATOM 1285 O O . ASP A 1 157 ? 0.602 -5.631 27.743 1.00 58.78 157 ASP A O 1
ATOM 1289 N N . ASP A 1 158 ? 2.364 -5.709 29.123 1.00 60.25 158 ASP A N 1
ATOM 1290 C CA . ASP A 1 158 ? 2.907 -4.382 28.786 1.00 60.25 158 ASP A CA 1
ATOM 1291 C C . ASP A 1 158 ? 3.969 -4.432 27.674 1.00 60.25 158 ASP A C 1
ATOM 1293 O O . ASP A 1 158 ? 4.426 -3.381 27.211 1.00 60.25 158 ASP A O 1
ATOM 1297 N N . ILE A 1 159 ? 4.386 -5.633 27.263 1.00 62.69 159 ILE A N 1
ATOM 1298 C CA . ILE A 1 159 ? 5.374 -5.840 26.208 1.00 62.69 159 ILE A CA 1
ATOM 1299 C C . ILE A 1 159 ? 4.622 -6.304 24.959 1.00 62.69 159 ILE A C 1
ATOM 1301 O O . ILE A 1 159 ? 4.215 -7.457 24.855 1.00 62.69 159 ILE A O 1
ATOM 1305 N N . ASP A 1 160 ? 4.438 -5.394 24.001 1.00 56.62 160 ASP A N 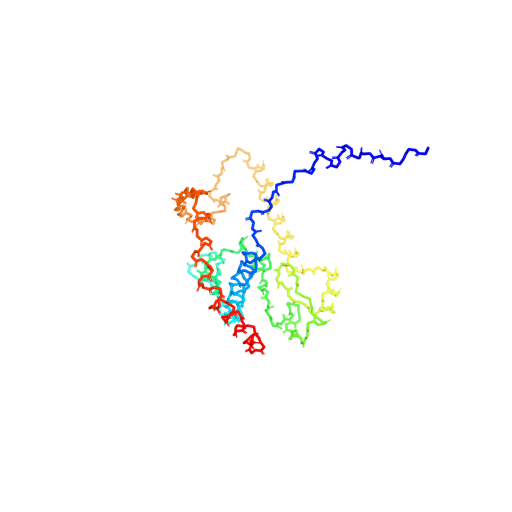1
ATOM 1306 C CA . ASP A 1 160 ? 3.937 -5.720 22.661 1.00 56.62 160 ASP A CA 1
ATOM 1307 C C . ASP A 1 160 ? 5.066 -6.447 21.908 1.00 56.62 160 ASP A C 1
ATOM 1309 O O . ASP A 1 160 ? 5.844 -5.855 21.155 1.00 56.62 160 ASP A O 1
ATOM 1313 N N . ILE A 1 161 ? 5.238 -7.734 22.214 1.00 46.25 161 ILE A N 1
ATOM 1314 C CA . ILE A 1 161 ? 6.221 -8.593 21.559 1.00 46.25 161 ILE A CA 1
ATOM 1315 C C . ILE A 1 161 ? 5.638 -9.013 20.204 1.00 46.25 161 ILE A C 1
ATOM 1317 O O . ILE A 1 161 ? 5.129 -10.119 20.031 1.00 46.25 161 ILE A O 1
ATOM 1321 N N . ASP A 1 162 ? 5.740 -8.129 19.214 1.00 48.62 162 ASP A N 1
ATOM 1322 C CA . ASP A 1 162 ? 6.051 -8.605 17.867 1.00 48.62 162 ASP A CA 1
ATOM 1323 C C . ASP A 1 162 ? 7.531 -8.998 17.906 1.00 48.62 162 ASP A C 1
ATOM 1325 O O . ASP A 1 162 ? 8.416 -8.169 17.692 1.00 48.62 162 ASP A O 1
ATOM 1329 N N . GLU A 1 163 ? 7.795 -10.250 18.279 1.00 42.22 163 GLU A N 1
ATOM 1330 C CA . GLU A 1 163 ? 9.114 -10.881 18.194 1.00 42.22 163 GLU A CA 1
ATOM 1331 C C . GLU A 1 163 ? 9.476 -11.036 16.707 1.00 42.22 163 GLU A C 1
ATOM 1333 O O . GLU A 1 163 ? 9.407 -12.119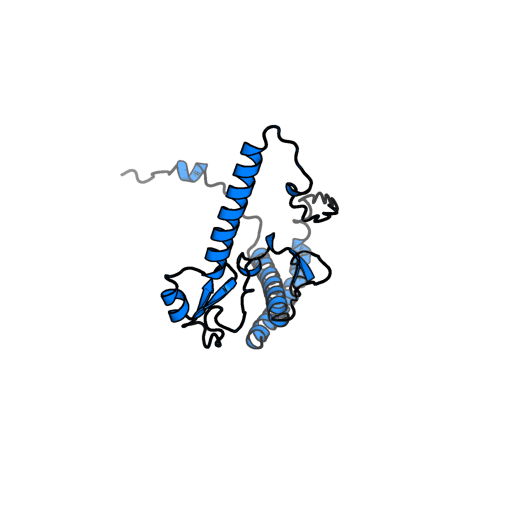 16.124 1.00 42.22 163 GLU A O 1
ATOM 1338 N N . ASP A 1 164 ? 9.846 -9.931 16.061 1.00 43.12 164 ASP A N 1
ATOM 1339 C CA . ASP A 1 164 ? 10.659 -9.991 14.858 1.00 43.12 164 ASP A CA 1
ATOM 1340 C C . ASP A 1 164 ? 12.044 -10.439 15.334 1.00 43.12 164 ASP A C 1
ATOM 1342 O O . ASP A 1 164 ? 12.842 -9.659 15.852 1.00 43.12 164 ASP A O 1
ATOM 1346 N N . ASN A 1 165 ? 12.299 -11.747 15.241 1.00 40.06 165 ASN A N 1
ATOM 1347 C CA . ASN A 1 165 ? 13.639 -12.314 15.350 1.00 40.06 165 ASN A CA 1
ATOM 1348 C C . ASN A 1 165 ? 14.489 -11.750 14.200 1.00 40.06 165 ASN A C 1
ATOM 1350 O O . ASN A 1 165 ? 14.668 -12.386 13.159 1.00 40.06 165 ASN A O 1
ATOM 1354 N N . GLU A 1 166 ? 15.000 -10.535 14.381 1.00 39.72 166 GLU A N 1
ATOM 1355 C CA . GLU A 1 166 ? 16.041 -9.957 13.548 1.00 39.72 166 GLU A CA 1
ATOM 1356 C C . GLU A 1 166 ? 17.334 -10.734 13.808 1.00 39.72 166 GLU A C 1
ATOM 1358 O O . GLU A 1 166 ? 18.132 -10.427 14.692 1.00 39.72 166 GLU A O 1
ATOM 1363 N N . ASN A 1 167 ? 17.558 -11.777 13.009 1.00 36.28 167 ASN A N 1
ATOM 1364 C CA . ASN A 1 167 ? 18.912 -12.235 12.733 1.00 36.28 167 ASN A CA 1
ATOM 1365 C C . ASN A 1 167 ? 19.614 -11.119 11.941 1.00 36.28 167 ASN A C 1
ATOM 1367 O O . ASN A 1 167 ? 19.640 -11.135 10.708 1.00 36.28 167 ASN A O 1
ATOM 1371 N N . GLU A 1 168 ? 20.170 -10.139 12.655 1.00 35.75 168 GLU A N 1
ATOM 1372 C CA . GLU A 1 168 ? 21.142 -9.186 12.123 1.00 35.75 168 GLU A CA 1
ATOM 1373 C C . GLU A 1 168 ? 22.393 -9.952 11.665 1.00 35.75 168 GLU A C 1
ATOM 1375 O O . GLU A 1 168 ? 23.375 -10.120 12.392 1.00 35.75 168 GLU A O 1
ATOM 1380 N N . ASN A 1 169 ? 22.383 -10.423 10.419 1.00 35.75 169 ASN A N 1
ATOM 1381 C CA . ASN A 1 169 ? 23.616 -10.770 9.727 1.00 35.75 169 ASN A CA 1
ATOM 1382 C C . ASN A 1 169 ? 24.346 -9.468 9.376 1.00 35.75 169 ASN A C 1
ATOM 1384 O O . ASN A 1 169 ? 24.144 -8.876 8.316 1.00 35.75 169 ASN A O 1
ATOM 1388 N N . ASN A 1 170 ? 25.212 -9.045 10.296 1.00 38.09 170 ASN A N 1
ATOM 1389 C CA . ASN A 1 170 ? 26.261 -8.058 10.079 1.00 38.09 170 ASN A CA 1
ATOM 1390 C C . ASN A 1 170 ? 27.162 -8.486 8.908 1.00 38.09 170 ASN A C 1
ATOM 1392 O O . ASN A 1 170 ? 28.134 -9.215 9.097 1.00 38.09 170 ASN A O 1
ATOM 1396 N N . ASN A 1 171 ? 26.876 -7.995 7.702 1.00 34.84 171 ASN A N 1
ATOM 1397 C CA . ASN A 1 171 ? 27.839 -7.979 6.605 1.00 34.84 171 ASN A CA 1
ATOM 1398 C C . ASN A 1 171 ? 28.432 -6.573 6.486 1.00 34.84 171 ASN A C 1
ATOM 1400 O O . ASN A 1 171 ? 27.976 -5.735 5.708 1.00 34.84 171 ASN A O 1
ATOM 1404 N N . ASN A 1 172 ? 29.483 -6.337 7.272 1.00 37.56 172 ASN A N 1
ATOM 1405 C CA . ASN A 1 172 ? 30.437 -5.262 7.029 1.00 37.56 172 ASN A CA 1
ATOM 1406 C C . ASN A 1 172 ? 31.175 -5.547 5.714 1.00 37.56 172 ASN A C 1
ATOM 1408 O O . ASN A 1 172 ? 32.175 -6.262 5.711 1.00 37.56 172 ASN A O 1
ATOM 1412 N N . ASN A 1 173 ? 30.712 -4.963 4.610 1.00 36.69 173 ASN A N 1
ATOM 1413 C CA . ASN A 1 173 ? 31.548 -4.779 3.429 1.00 36.69 173 ASN A CA 1
ATOM 1414 C C . ASN A 1 173 ? 32.116 -3.361 3.454 1.00 36.69 173 ASN A C 1
ATOM 1416 O O . ASN A 1 173 ? 31.456 -2.396 3.075 1.00 36.69 173 ASN A O 1
ATOM 1420 N N . ASN A 1 174 ? 33.367 -3.262 3.905 1.00 38.28 174 ASN A N 1
ATOM 1421 C CA . ASN A 1 174 ? 34.237 -2.144 3.569 1.00 38.28 174 ASN A CA 1
ATOM 1422 C C . ASN A 1 174 ? 34.463 -2.176 2.053 1.00 38.28 174 ASN A C 1
ATOM 1424 O O . ASN A 1 174 ? 35.283 -2.957 1.569 1.00 38.28 174 ASN A O 1
ATOM 1428 N N . ASN A 1 175 ? 33.736 -1.346 1.310 1.00 35.62 175 ASN A N 1
ATOM 1429 C CA . ASN A 1 175 ? 34.099 -1.041 -0.065 1.00 35.62 175 ASN A CA 1
ATOM 1430 C C . ASN A 1 175 ? 35.179 0.042 -0.023 1.00 35.62 175 ASN A C 1
ATOM 1432 O O . ASN A 1 175 ? 34.932 1.166 0.408 1.00 35.62 175 ASN A O 1
ATOM 1436 N N . ASN A 1 176 ? 36.394 -0.337 -0.412 1.00 36.66 176 ASN A N 1
ATOM 1437 C CA . ASN A 1 176 ? 37.442 0.613 -0.747 1.00 36.66 176 ASN A CA 1
ATOM 1438 C C . ASN A 1 176 ? 37.045 1.302 -2.062 1.00 36.66 176 ASN A C 1
ATOM 1440 O O . ASN A 1 176 ? 36.975 0.650 -3.102 1.00 36.66 176 ASN A O 1
ATOM 1444 N N . ASP A 1 177 ? 36.796 2.608 -2.005 1.00 40.59 177 ASP A N 1
ATOM 1445 C CA . ASP A 1 177 ? 36.451 3.472 -3.144 1.00 40.59 177 ASP A CA 1
ATOM 1446 C C . ASP A 1 177 ? 37.680 3.830 -4.011 1.00 40.59 177 ASP A C 1
ATOM 1448 O O . ASP A 1 177 ? 37.903 4.999 -4.318 1.00 40.59 177 ASP A O 1
ATOM 1452 N N . ASP A 1 178 ? 38.497 2.847 -4.407 1.00 40.00 178 ASP A N 1
ATOM 1453 C CA . ASP A 1 178 ? 39.685 3.089 -5.255 1.00 40.00 178 ASP A CA 1
ATOM 1454 C C . ASP A 1 178 ? 39.691 2.310 -6.592 1.00 40.00 178 ASP A C 1
ATOM 1456 O O . ASP A 1 178 ? 40.576 2.525 -7.419 1.00 40.00 178 ASP A O 1
ATOM 1460 N N . ASP A 1 179 ? 38.666 1.498 -6.887 1.00 41.69 179 ASP A N 1
ATOM 1461 C CA . ASP A 1 179 ? 38.613 0.665 -8.109 1.00 41.69 179 ASP A CA 1
ATOM 1462 C C . ASP A 1 179 ? 37.826 1.287 -9.294 1.00 41.69 179 ASP A C 1
ATOM 1464 O O . ASP A 1 179 ? 37.760 0.711 -10.384 1.00 41.69 179 ASP A O 1
ATOM 1468 N N . GLU A 1 180 ? 37.214 2.471 -9.146 1.00 48.31 180 GLU A N 1
ATOM 1469 C CA . GLU A 1 180 ? 36.305 3.013 -10.180 1.00 48.31 180 GLU A CA 1
ATOM 1470 C C . GLU A 1 180 ? 37.006 3.576 -11.432 1.00 48.31 180 GLU A C 1
ATOM 1472 O O . GLU A 1 180 ? 36.391 3.671 -12.498 1.00 48.31 180 GLU A O 1
ATOM 1477 N N . VAL A 1 181 ? 38.292 3.934 -11.357 1.00 48.69 181 VAL A N 1
ATOM 1478 C CA . VAL A 1 181 ? 38.977 4.630 -12.466 1.00 48.69 181 VAL A CA 1
ATOM 1479 C C . VAL A 1 181 ? 39.548 3.659 -13.508 1.00 48.69 181 VAL A C 1
ATOM 1481 O O . VAL A 1 181 ? 39.597 3.990 -14.694 1.00 48.69 181 VAL A O 1
ATOM 1484 N N . GLU A 1 182 ? 39.916 2.436 -13.115 1.00 44.62 182 GLU A N 1
ATOM 1485 C CA . GLU A 1 182 ? 40.514 1.450 -14.030 1.00 44.62 182 GLU A CA 1
ATOM 1486 C C . GLU A 1 182 ? 39.459 0.731 -14.903 1.00 44.62 182 GLU A C 1
ATOM 1488 O O . GLU A 1 182 ? 39.763 0.222 -15.983 1.00 44.62 182 GLU A O 1
ATOM 1493 N N . ASN A 1 183 ? 38.180 0.797 -14.515 1.00 52.41 183 ASN A N 1
ATOM 1494 C CA . ASN A 1 183 ? 37.077 0.111 -15.196 1.00 52.41 183 ASN A CA 1
ATOM 1495 C C . ASN A 1 183 ? 36.522 0.873 -16.427 1.00 52.41 183 ASN A C 1
ATOM 1497 O O . ASN A 1 183 ? 35.869 0.285 -17.286 1.00 52.41 183 ASN A O 1
ATOM 1501 N N . LEU A 1 184 ? 36.802 2.175 -16.588 1.00 53.34 184 LEU A N 1
ATOM 1502 C CA . LEU A 1 184 ? 36.238 2.986 -17.686 1.00 53.34 184 LEU A CA 1
ATOM 1503 C C . LEU A 1 184 ? 36.817 2.674 -19.081 1.00 53.34 184 LEU A C 1
ATOM 1505 O O . LEU A 1 184 ? 36.140 2.887 -20.089 1.00 53.34 184 LEU A O 1
ATOM 1509 N N . ASN A 1 185 ? 38.053 2.176 -19.166 1.00 53.31 185 ASN A N 1
ATOM 1510 C CA . ASN A 1 185 ? 38.680 1.852 -20.455 1.00 53.31 185 ASN A CA 1
ATOM 1511 C C . ASN A 1 185 ? 38.203 0.503 -21.018 1.00 53.31 185 ASN A C 1
ATOM 1513 O O . ASN A 1 185 ? 38.117 0.349 -22.235 1.00 53.31 185 ASN A O 1
ATOM 1517 N N . LEU A 1 186 ? 37.816 -0.442 -20.152 1.00 53.28 186 LEU A N 1
ATOM 1518 C CA . LEU A 1 186 ? 37.117 -1.675 -20.545 1.00 53.28 186 LEU A CA 1
ATOM 1519 C C . LEU A 1 186 ? 35.685 -1.377 -21.028 1.00 53.28 186 LEU A C 1
ATOM 1521 O O . LEU A 1 186 ? 35.210 -1.983 -21.990 1.00 53.28 186 LEU A O 1
ATOM 1525 N N . VAL A 1 187 ? 35.040 -0.370 -20.431 1.00 56.00 187 VAL A N 1
ATOM 1526 C CA . VAL A 1 187 ? 33.659 0.069 -20.702 1.00 56.00 187 VAL A CA 1
ATOM 1527 C C . VAL A 1 187 ? 33.429 0.605 -22.124 1.00 56.00 187 VAL A C 1
ATOM 1529 O O . VAL A 1 187 ? 32.335 0.447 -22.667 1.00 56.00 187 VAL A O 1
ATOM 1532 N N . LEU A 1 188 ? 34.444 1.169 -22.789 1.00 54.34 188 LEU A N 1
ATOM 1533 C CA . LEU A 1 188 ? 34.307 1.626 -24.182 1.00 54.34 188 LEU A CA 1
ATOM 1534 C C . LEU A 1 188 ? 34.124 0.473 -25.187 1.00 54.34 188 LEU A C 1
ATOM 1536 O O . LEU A 1 188 ? 33.592 0.704 -26.267 1.00 54.34 188 LEU A O 1
ATOM 1540 N N . SER A 1 189 ? 34.514 -0.758 -24.834 1.00 60.47 189 SER A N 1
ATOM 1541 C CA . SER A 1 189 ? 34.352 -1.939 -25.700 1.00 60.47 189 SER A CA 1
ATOM 1542 C C . SER A 1 189 ? 32.942 -2.549 -25.673 1.00 60.47 189 SER A C 1
ATOM 1544 O O . SER A 1 189 ? 32.599 -3.359 -26.534 1.00 60.47 189 SER A O 1
ATOM 1546 N N . GLU A 1 190 ? 32.111 -2.154 -24.704 1.00 69.88 190 GLU A N 1
ATOM 1547 C CA . GLU A 1 190 ? 30.747 -2.671 -24.520 1.00 69.88 190 GLU A CA 1
ATOM 1548 C C . GLU A 1 190 ? 29.658 -1.623 -24.777 1.00 69.88 190 GLU A C 1
ATOM 1550 O O . GLU A 1 190 ? 28.472 -1.949 -24.696 1.00 69.88 190 GLU A O 1
ATOM 1555 N N . LYS A 1 191 ? 30.040 -0.385 -25.129 1.00 71.81 191 LYS A N 1
ATOM 1556 C CA . LYS A 1 191 ? 29.102 0.720 -25.378 1.00 71.81 191 LYS A CA 1
ATOM 1557 C C . LYS A 1 191 ? 28.056 0.345 -26.431 1.00 71.81 191 LYS A C 1
ATOM 1559 O O . LYS A 1 191 ? 26.869 0.488 -26.167 1.00 71.81 191 LYS A O 1
ATOM 1564 N N . ASP A 1 192 ? 28.485 -0.245 -27.545 1.00 75.06 192 ASP A N 1
ATOM 1565 C CA . ASP A 1 192 ? 27.587 -0.644 -28.637 1.00 75.06 192 ASP A CA 1
ATOM 1566 C C . ASP A 1 192 ? 26.588 -1.736 -28.210 1.00 75.06 192 ASP A C 1
ATOM 1568 O O . ASP A 1 192 ? 25.436 -1.739 -28.641 1.00 75.06 192 ASP A O 1
ATOM 1572 N N . LYS A 1 193 ? 26.996 -2.656 -27.322 1.00 81.88 193 LYS A N 1
ATOM 1573 C CA . LYS A 1 193 ? 26.108 -3.709 -26.796 1.00 81.88 193 LYS A CA 1
ATOM 1574 C C . LYS A 1 193 ? 25.030 -3.122 -25.889 1.00 81.88 193 LYS A C 1
ATOM 1576 O O . LYS A 1 193 ? 23.874 -3.528 -25.971 1.00 81.88 193 LYS A O 1
ATOM 1581 N N . ILE A 1 194 ? 25.414 -2.180 -25.030 1.00 83.12 194 ILE A N 1
ATOM 1582 C CA . ILE A 1 194 ? 24.497 -1.502 -24.109 1.00 83.12 194 ILE A CA 1
ATOM 1583 C C . ILE A 1 194 ? 23.561 -0.564 -24.861 1.00 83.12 194 ILE A C 1
ATOM 1585 O O . ILE A 1 194 ? 22.379 -0.505 -24.535 1.00 83.12 194 ILE A O 1
ATOM 1589 N N . GLU A 1 195 ? 24.049 0.126 -25.888 1.00 82.75 195 GLU A N 1
ATOM 1590 C CA . GLU A 1 195 ? 23.213 0.962 -26.743 1.00 82.75 195 GLU A CA 1
ATOM 1591 C C . GLU A 1 195 ? 22.162 0.119 -27.474 1.00 82.75 195 GLU A C 1
ATOM 1593 O O . GLU A 1 195 ? 20.975 0.441 -27.413 1.00 82.75 195 GLU A O 1
ATOM 1598 N N . GLN A 1 196 ? 22.567 -1.021 -28.046 1.00 83.38 196 GLN A N 1
ATOM 1599 C CA . GLN A 1 196 ? 21.639 -1.962 -28.672 1.00 83.38 196 GLN A CA 1
ATOM 1600 C C . GLN A 1 196 ? 20.609 -2.512 -27.670 1.00 83.38 196 GLN A C 1
ATOM 1602 O O . GLN A 1 196 ? 19.409 -2.463 -27.939 1.00 83.38 196 GLN A O 1
ATOM 1607 N N . GLU A 1 197 ? 21.044 -2.980 -26.493 1.00 86.44 197 GLU A N 1
ATOM 1608 C CA . GLU A 1 197 ? 20.135 -3.475 -25.448 1.00 86.44 197 GLU A CA 1
ATOM 1609 C C . GLU A 1 197 ? 19.154 -2.386 -24.988 1.00 86.44 197 GLU A C 1
ATOM 1611 O O . GLU A 1 197 ? 17.970 -2.653 -24.766 1.00 86.44 197 GLU A O 1
ATOM 1616 N N . PHE A 1 198 ? 19.627 -1.148 -24.847 1.00 83.81 198 PHE A N 1
ATOM 1617 C CA . PHE A 1 198 ? 18.794 -0.017 -24.469 1.00 83.81 198 PHE A CA 1
ATOM 1618 C C . PHE A 1 198 ? 17.715 0.263 -25.520 1.00 83.81 198 PHE A C 1
ATOM 1620 O O . PHE A 1 198 ? 16.537 0.372 -25.166 1.00 83.81 198 PHE A O 1
ATOM 1627 N N . THR A 1 199 ? 18.083 0.323 -26.805 1.00 82.19 199 THR A N 1
ATOM 1628 C CA . THR A 1 199 ? 17.129 0.507 -27.907 1.00 82.19 199 THR A CA 1
ATOM 1629 C C . THR A 1 199 ? 16.100 -0.622 -27.950 1.00 82.19 199 THR A C 1
ATOM 1631 O O . THR A 1 199 ? 14.898 -0.351 -28.006 1.00 82.19 199 THR A O 1
ATOM 1634 N N . ASP A 1 200 ? 16.541 -1.876 -27.835 1.00 85.00 200 ASP A N 1
ATOM 1635 C CA . ASP A 1 200 ? 15.653 -3.040 -27.840 1.00 85.00 200 ASP A CA 1
ATOM 1636 C C . ASP A 1 200 ? 14.663 -2.996 -26.666 1.00 85.00 200 ASP A C 1
ATOM 1638 O O . ASP A 1 200 ? 13.475 -3.300 -26.822 1.00 85.00 200 ASP A O 1
ATOM 1642 N N . LYS A 1 201 ? 15.112 -2.585 -25.473 1.00 83.88 201 LYS A N 1
ATOM 1643 C CA . LYS A 1 201 ? 14.219 -2.442 -24.316 1.00 83.88 201 LYS A CA 1
ATOM 1644 C C . LYS A 1 201 ? 13.213 -1.327 -24.499 1.00 83.88 201 LYS A C 1
ATOM 1646 O O . LYS A 1 201 ? 12.048 -1.563 -24.195 1.00 83.88 201 LYS A O 1
ATOM 1651 N N . LEU A 1 202 ? 13.622 -0.169 -25.019 1.00 80.69 202 LEU A N 1
ATOM 1652 C CA . LEU A 1 202 ? 12.711 0.947 -25.287 1.00 80.69 202 LEU A CA 1
ATOM 1653 C C . LEU A 1 202 ? 11.586 0.555 -26.250 1.00 80.69 202 LEU A C 1
ATOM 1655 O O . LEU A 1 202 ? 10.426 0.850 -25.972 1.00 80.69 202 LEU A O 1
ATOM 1659 N N . VAL A 1 203 ? 11.904 -0.157 -27.336 1.00 81.62 203 VAL A N 1
ATOM 1660 C CA . VAL A 1 203 ? 10.895 -0.646 -28.295 1.00 81.62 203 VAL A CA 1
ATOM 1661 C C . VAL A 1 203 ? 9.880 -1.567 -27.612 1.00 81.62 203 VAL A C 1
ATOM 1663 O O . VAL A 1 203 ? 8.687 -1.514 -27.903 1.00 81.62 203 VAL A O 1
ATOM 1666 N N . ASN A 1 204 ? 10.334 -2.376 -26.656 1.00 75.88 204 ASN A N 1
ATOM 1667 C CA . ASN A 1 204 ? 9.490 -3.331 -25.948 1.00 75.88 204 ASN A CA 1
ATOM 1668 C C . ASN A 1 204 ? 8.661 -2.732 -24.801 1.00 75.88 204 ASN A C 1
ATOM 1670 O O . ASN A 1 204 ? 7.763 -3.421 -24.321 1.00 75.88 204 ASN A O 1
ATOM 1674 N N . VAL A 1 205 ? 8.915 -1.489 -24.368 1.00 75.50 205 VAL A N 1
ATOM 1675 C CA . VAL A 1 205 ? 8.097 -0.812 -23.337 1.00 75.50 205 VAL A CA 1
ATOM 1676 C C . VAL A 1 205 ? 6.659 -0.607 -23.813 1.00 75.50 205 VAL A C 1
ATOM 1678 O O . VAL A 1 205 ? 5.734 -0.706 -23.017 1.00 75.50 205 VAL A O 1
ATOM 1681 N N . LEU A 1 206 ? 6.449 -0.383 -25.115 1.00 62.81 206 LEU A N 1
ATOM 1682 C CA . LEU A 1 206 ? 5.110 -0.212 -25.699 1.00 62.81 206 LEU A CA 1
ATOM 1683 C C . LEU A 1 206 ? 4.252 -1.490 -25.653 1.00 62.81 206 LEU A C 1
ATOM 1685 O O . LEU A 1 206 ? 3.054 -1.421 -25.908 1.00 62.81 206 LEU A O 1
ATOM 1689 N N . ASN A 1 207 ? 4.866 -2.636 -25.343 1.00 62.09 207 ASN A N 1
ATOM 1690 C CA . ASN A 1 207 ? 4.211 -3.939 -25.239 1.00 62.09 207 ASN A CA 1
ATOM 1691 C C . ASN A 1 207 ? 4.001 -4.388 -23.779 1.00 62.09 207 ASN A C 1
ATOM 1693 O O . ASN A 1 207 ? 3.677 -5.558 -23.561 1.00 62.09 207 ASN A O 1
ATOM 1697 N N . TRP A 1 208 ? 4.269 -3.523 -22.791 1.00 65.50 208 TRP A N 1
ATOM 1698 C CA . TRP A 1 208 ? 3.978 -3.793 -21.378 1.00 65.50 208 TRP A CA 1
ATOM 1699 C C . TRP A 1 208 ? 2.516 -3.475 -21.074 1.00 65.50 208 TRP A C 1
ATOM 1701 O O . TRP A 1 208 ? 2.052 -2.376 -21.441 1.00 65.50 208 TRP A O 1
#

Organism: Gigaspora margarita (NCBI:txid4874)

Secondary structure (DSSP, 8-state):
-------HHHHHH------S--HHHHHHHHHHHHHHHHHHHHHHHHTTTT-EEETTSSS-EEEETTTTEEEEGGGS-GGGGSSSPPPSSB-TTT--B---TTSEEE-TTS-EEEHHHHHHTTTS-HHHHHHHHHHHHHHHHHHHHHHHT-S----GGG------------------TTSTTTTHHHHTTTHHHHHHHHHHHHHHHTT-

Radius of gyration: 27.02 Å; chains: 1; bounding box: 59×73×70 Å

InterPro domains:
  IPR001841 Zinc finger, RING-type [PS50089] (91-128)